Protein AF-A0A7U9MVJ3-F1 (afdb_monomer)

Mean predicted aligned error: 14.07 Å

Nearest PDB structures (foldseek):
  2yj4-assembly1_A  TM=6.382E-01  e=3.211E-13  Saccharolobus solfataricus P2
  2yj4-assembly2_B  TM=6.298E-01  e=3.211E-13  Saccharolobus solfataricus P2
  2iye-assembly2_C  TM=6.248E-01  e=2.726E-11  Saccharolobus solfataricus P2
  8q76-assembly1_A  TM=6.452E-01  e=2.035E-11  Oryza sativa Japonica Group
  7nnl-assembly1_B  TM=5.197E-01  e=2.823E-10  Escherichia coli

Secondary structure (DSSP, 8-state):
---------------------GGG--EEEEETBTTTB-----------STT--HHHHHHHHHHHHTT--SHHHHHHHHHHHHTT------SPPP---------EEEEE-SS-HHHHHHHHHHHT-SEEE-S--HHHHHHHHHHHHHTT--EEEEE-STTTHHHHHHSSEEEEETTS-HHHHHH-SEEE-TT-THHHHHHHHHHHHHHHHHHHHHHHHHHHHHHHHHHHHTTSS-HHHHHHHHHHHHHHHHHHHTS---

pLDDT: mean 77.97, std 16.39, range [27.75, 93.38]

Solvent-accessible surface area (backbone atoms only — not comparable to full-atom values): 14636 Å² total; per-residue (Å²): 141,80,87,82,80,82,79,77,79,81,78,76,76,78,78,70,83,71,88,65,57,67,36,67,33,32,31,43,37,34,34,36,83,60,57,73,42,69,86,79,58,69,74,85,79,70,86,56,69,97,82,51,56,44,66,58,55,39,30,54,50,17,49,72,22,68,85,45,87,29,58,66,29,49,20,41,32,52,51,22,53,76,71,68,49,86,55,74,84,86,68,83,88,82,85,85,84,90,82,74,70,64,80,43,39,36,38,43,29,63,47,55,59,73,62,42,50,62,46,37,70,73,71,66,48,80,42,73,44,45,60,45,51,45,68,52,51,21,50,48,44,46,51,44,42,73,73,70,47,37,37,33,24,38,26,21,31,74,60,37,41,57,22,23,62,52,25,61,42,10,35,18,32,62,84,29,38,76,65,16,67,72,57,28,80,42,75,38,59,66,55,38,72,60,52,55,55,52,49,29,48,52,25,41,52,49,53,52,50,50,53,52,49,51,52,50,51,54,51,51,52,51,50,45,51,52,35,35,75,70,68,76,36,54,72,68,61,45,52,50,53,51,53,52,50,52,51,53,53,51,61,61,65,72,49,77,94,119

Sequence (258 aa):
MRSTSKRRSATGRVLQPREMTCGEADTIVFDKTGTLTKAKPVVADVIPFQGDEPDELLRIAACLEEHFPHSMARAVVEAAGQKGLEHIEMHSRVEYIVACGIGKIVMMTGDSERTARAIAEKVGVDEYYSEVLPEDKARFVESEKRAGRKVVMVGNGINDSPALSAADVGIAVSDGAEIARKIADIMIGSDDLCGLVTLKRLGNVLVGRIHKNYRAIVGFNTALILLGVGGILQPTSSALLHNTSTLAISLKSMQDLL

Radius of gyration: 25.93 Å; Cα contacts (8 Å, |Δi|>4): 359; chains: 1; bounding box: 59×72×78 Å

Structure (mmCIF, N/CA/C/O backbone):
data_AF-A0A7U9MVJ3-F1
#
_entry.id   AF-A0A7U9MVJ3-F1
#
loop_
_atom_site.group_PDB
_atom_site.id
_atom_site.type_symbol
_atom_site.label_atom_id
_atom_site.label_alt_id
_atom_site.label_comp_id
_atom_site.label_asym_id
_atom_site.label_entity_id
_atom_site.label_seq_id
_atom_site.pdbx_PDB_ins_code
_atom_site.Cartn_x
_atom_site.Cartn_y
_atom_site.Cartn_z
_atom_site.occupancy
_atom_site.B_iso_or_equiv
_atom_site.auth_seq_id
_atom_site.auth_comp_id
_atom_site.auth_asym_id
_atom_site.auth_atom_id
_atom_site.pdbx_PDB_model_num
ATOM 1 N N . MET A 1 1 ? 24.270 -36.170 38.356 1.00 35.75 1 MET A N 1
ATOM 2 C CA . MET A 1 1 ? 25.193 -35.763 37.262 1.00 35.75 1 MET A CA 1
ATOM 3 C C . MET A 1 1 ? 24.994 -36.759 36.124 1.00 35.75 1 MET A C 1
ATOM 5 O O . MET A 1 1 ? 25.142 -37.931 36.396 1.00 35.75 1 MET A O 1
ATOM 9 N N . ARG A 1 2 ? 24.583 -36.460 34.891 1.00 33.53 2 ARG A N 1
ATOM 10 C CA . ARG A 1 2 ? 24.398 -35.229 34.115 1.00 33.53 2 ARG A CA 1
ATOM 11 C C . ARG A 1 2 ? 23.160 -35.415 33.221 1.00 33.53 2 ARG A C 1
ATOM 13 O O . ARG A 1 2 ? 22.981 -36.473 32.631 1.00 33.53 2 ARG A O 1
ATOM 20 N N . SER A 1 3 ? 22.353 -34.363 33.130 1.00 29.55 3 SER A N 1
ATOM 21 C CA . SER A 1 3 ? 21.286 -34.170 32.146 1.00 29.55 3 SER A CA 1
ATOM 22 C C . SER A 1 3 ? 21.898 -33.973 30.752 1.00 29.55 3 SER A C 1
ATOM 24 O O . SER A 1 3 ? 22.770 -33.120 30.576 1.00 29.55 3 SER A O 1
ATOM 26 N N . THR A 1 4 ? 21.469 -34.762 29.767 1.00 33.50 4 THR A N 1
ATOM 27 C CA . THR A 1 4 ? 21.793 -34.573 28.347 1.00 33.50 4 THR A CA 1
ATOM 28 C C . THR A 1 4 ? 20.661 -33.804 27.670 1.00 33.50 4 THR A C 1
ATOM 30 O O . THR A 1 4 ? 19.661 -34.346 27.209 1.00 33.50 4 THR A O 1
ATOM 33 N N . SER A 1 5 ? 20.845 -32.486 27.635 1.00 30.36 5 SER A N 1
ATOM 34 C CA . SER A 1 5 ? 20.047 -31.527 26.875 1.00 30.36 5 SER A CA 1
ATOM 35 C C . SER A 1 5 ? 20.090 -31.837 25.370 1.00 30.36 5 SER A C 1
ATOM 37 O O . SER A 1 5 ? 21.141 -31.756 24.730 1.00 30.36 5 SER A O 1
ATOM 39 N N . LYS A 1 6 ? 18.928 -32.178 24.796 1.00 33.56 6 LYS A N 1
ATOM 40 C CA . LYS A 1 6 ? 18.682 -32.181 23.347 1.00 33.56 6 LYS A CA 1
ATOM 41 C C . LYS A 1 6 ? 18.692 -30.733 22.847 1.00 33.56 6 LYS A C 1
ATOM 43 O O . LYS A 1 6 ? 17.695 -30.025 22.969 1.00 33.56 6 LYS A O 1
ATOM 48 N N . ARG A 1 7 ? 19.799 -30.306 22.235 1.00 29.73 7 ARG A N 1
ATOM 49 C CA . ARG A 1 7 ? 19.836 -29.108 21.383 1.00 29.73 7 ARG A CA 1
ATOM 50 C C . ARG A 1 7 ? 18.961 -29.362 20.152 1.00 29.73 7 ARG A C 1
ATOM 52 O O . ARG A 1 7 ? 19.349 -30.111 19.261 1.00 29.73 7 ARG A O 1
ATOM 59 N N . ARG A 1 8 ? 17.769 -28.761 20.114 1.00 34.16 8 ARG A N 1
ATOM 60 C CA . ARG A 1 8 ? 16.992 -28.609 18.876 1.00 34.16 8 ARG A CA 1
ATOM 61 C C . ARG A 1 8 ? 17.736 -27.620 17.981 1.00 34.16 8 ARG A C 1
ATOM 63 O O . ARG A 1 8 ? 18.051 -26.515 18.417 1.00 34.16 8 ARG A O 1
ATOM 70 N N . SER A 1 9 ? 18.057 -28.051 16.766 1.00 29.69 9 SER A N 1
ATOM 71 C CA . SER A 1 9 ? 18.666 -27.213 15.743 1.00 29.69 9 SER A CA 1
ATOM 72 C C . SER A 1 9 ? 17.689 -26.106 15.349 1.00 29.69 9 SER A C 1
ATOM 74 O O . SER A 1 9 ? 16.582 -26.363 14.881 1.00 29.69 9 SER A O 1
ATOM 76 N N . ALA A 1 10 ? 18.103 -24.859 15.553 1.00 31.64 10 ALA A N 1
ATOM 77 C CA . ALA A 1 10 ? 17.493 -23.712 14.907 1.00 31.64 10 ALA A CA 1
ATOM 78 C C . ALA A 1 10 ? 17.872 -23.778 13.424 1.00 31.64 10 ALA A C 1
ATOM 80 O O . ALA A 1 10 ? 18.970 -23.393 13.028 1.00 31.64 10 ALA A O 1
ATOM 81 N N . THR A 1 11 ? 16.991 -24.348 12.607 1.00 32.62 11 THR A N 1
ATOM 82 C CA . THR A 1 11 ? 17.077 -24.237 11.152 1.00 32.62 11 THR A CA 1
ATOM 83 C C . THR A 1 11 ? 16.720 -22.793 10.814 1.00 32.62 11 THR A C 1
ATOM 85 O O . THR A 1 11 ? 15.549 -22.426 10.757 1.00 32.62 11 THR A O 1
ATOM 88 N N . GLY A 1 12 ? 17.739 -21.941 10.691 1.00 27.75 12 GLY A N 1
ATOM 89 C CA . GLY A 1 12 ? 17.572 -20.592 10.166 1.00 27.75 12 GLY A CA 1
ATOM 90 C C . GLY A 1 12 ? 16.988 -20.693 8.763 1.00 27.75 12 GLY A C 1
ATOM 91 O O . GLY A 1 12 ? 17.636 -21.222 7.861 1.00 27.75 12 GLY A O 1
ATOM 92 N N . ARG A 1 13 ? 15.746 -20.230 8.582 1.00 27.75 13 ARG A N 1
ATOM 93 C CA . ARG A 1 13 ? 15.225 -19.959 7.243 1.00 27.75 13 ARG A CA 1
ATOM 94 C C . ARG A 1 13 ? 16.121 -18.880 6.654 1.00 27.75 13 ARG A C 1
ATOM 96 O O . ARG A 1 13 ? 16.182 -17.774 7.182 1.00 27.75 13 ARG A O 1
ATOM 103 N N . VAL A 1 14 ? 16.827 -19.222 5.585 1.00 28.66 14 VAL A N 1
ATOM 104 C CA . VAL A 1 14 ? 17.424 -18.234 4.693 1.00 28.66 14 VAL A CA 1
ATOM 105 C C . VAL A 1 14 ? 16.254 -17.403 4.171 1.00 28.66 14 VAL A C 1
ATOM 107 O O . VAL A 1 14 ? 15.423 -17.918 3.426 1.00 28.66 14 VAL A O 1
ATOM 110 N N . LEU A 1 15 ? 16.123 -16.165 4.650 1.00 34.75 15 LEU A N 1
ATOM 111 C CA . LEU A 1 15 ? 15.185 -15.199 4.088 1.00 34.75 15 LEU A CA 1
ATOM 112 C C . LEU A 1 15 ? 15.608 -15.001 2.632 1.00 34.75 15 LEU A C 1
ATOM 114 O O . LEU A 1 15 ? 16.692 -14.485 2.365 1.00 34.75 15 LEU A O 1
ATOM 118 N N . GLN A 1 16 ? 14.804 -15.505 1.696 1.00 35.69 16 GLN A N 1
ATOM 119 C CA . GLN A 1 16 ? 15.012 -15.209 0.285 1.00 35.69 16 GLN A CA 1
ATOM 120 C C . GLN A 1 16 ? 14.875 -13.691 0.094 1.00 35.69 16 GLN A C 1
ATOM 122 O O . GLN A 1 16 ? 13.978 -13.099 0.702 1.00 35.69 16 GLN A O 1
ATOM 127 N N . PRO A 1 17 ? 15.741 -13.050 -0.710 1.00 36.47 17 PRO A N 1
ATOM 128 C CA . PRO A 1 17 ? 15.578 -11.644 -1.047 1.00 36.47 17 PRO A CA 1
ATOM 129 C C . PRO A 1 17 ? 14.187 -11.437 -1.649 1.00 36.47 17 PRO A C 1
ATOM 131 O O . PRO A 1 17 ? 13.814 -12.108 -2.609 1.00 36.47 17 PRO A O 1
ATOM 134 N N . ARG A 1 18 ? 13.394 -10.540 -1.063 1.00 55.69 18 ARG A N 1
ATOM 135 C CA . ARG A 1 18 ? 12.112 -10.131 -1.637 1.00 55.69 18 ARG A CA 1
ATOM 136 C C . ARG A 1 18 ? 12.417 -9.214 -2.820 1.00 55.69 18 ARG A C 1
ATOM 138 O O . ARG A 1 18 ? 12.812 -8.071 -2.634 1.00 55.69 18 ARG A O 1
ATOM 145 N N . GLU A 1 19 ? 12.303 -9.742 -4.036 1.00 54.16 19 GLU A N 1
ATOM 146 C CA . GLU A 1 19 ? 12.652 -9.025 -5.278 1.00 54.16 19 GLU A CA 1
ATOM 147 C C . GLU A 1 19 ? 11.558 -8.052 -5.749 1.00 54.16 19 GLU A C 1
ATOM 149 O O . GLU A 1 19 ? 11.755 -7.299 -6.699 1.00 54.16 19 GLU A O 1
ATOM 154 N N . MET A 1 20 ? 10.394 -8.065 -5.099 1.00 63.16 20 MET A N 1
ATOM 155 C CA . MET A 1 20 ? 9.208 -7.358 -5.560 1.00 63.16 20 MET A CA 1
ATOM 156 C C . MET A 1 20 ? 9.092 -5.962 -4.941 1.00 63.16 20 MET A C 1
ATOM 158 O O . MET A 1 20 ? 9.245 -5.782 -3.734 1.00 63.16 20 MET A O 1
ATOM 162 N N . THR A 1 21 ? 8.749 -4.968 -5.759 1.00 66.19 21 THR A N 1
ATOM 163 C CA . THR A 1 21 ? 8.476 -3.604 -5.282 1.00 66.19 21 THR A CA 1
ATOM 164 C C . THR A 1 21 ? 6.987 -3.410 -4.987 1.00 66.19 21 THR A C 1
ATOM 166 O O . THR A 1 21 ? 6.136 -3.999 -5.649 1.00 66.19 21 THR A O 1
ATOM 169 N N . CYS A 1 22 ? 6.629 -2.506 -4.064 1.00 63.66 22 CYS A N 1
ATOM 170 C CA . CYS A 1 22 ? 5.222 -2.126 -3.829 1.00 63.66 22 CYS A CA 1
ATOM 171 C C . CYS A 1 22 ? 4.491 -1.698 -5.118 1.00 63.66 22 CYS A C 1
ATOM 173 O O . CYS A 1 22 ? 3.276 -1.864 -5.232 1.00 63.66 22 CYS A O 1
ATOM 175 N N . GLY A 1 23 ? 5.225 -1.191 -6.115 1.00 61.16 23 GLY A N 1
ATOM 176 C CA . GLY A 1 23 ? 4.701 -0.827 -7.432 1.00 61.16 23 GLY A CA 1
ATOM 177 C C . GLY A 1 23 ? 4.073 -1.987 -8.210 1.00 61.16 23 GLY A C 1
ATOM 178 O O . GLY A 1 23 ? 3.186 -1.768 -9.026 1.00 61.16 23 GLY A O 1
ATOM 179 N N . GLU A 1 24 ? 4.429 -3.228 -7.904 1.00 76.50 24 GLU A N 1
ATOM 180 C CA . GLU A 1 24 ? 3.894 -4.412 -8.588 1.00 76.50 24 GLU A CA 1
ATOM 181 C C . GLU A 1 24 ? 2.683 -5.025 -7.872 1.00 76.50 24 GLU A C 1
ATOM 183 O O . GLU A 1 24 ? 2.050 -5.928 -8.404 1.00 76.50 24 GLU A O 1
ATOM 188 N N . ALA A 1 25 ? 2.356 -4.553 -6.664 1.00 74.19 25 ALA A N 1
ATOM 189 C CA . ALA A 1 25 ? 1.265 -5.105 -5.867 1.00 74.19 25 ALA A CA 1
ATOM 190 C C . ALA A 1 25 ? -0.108 -4.875 -6.509 1.00 74.19 25 ALA A C 1
ATOM 192 O O . ALA A 1 25 ? -0.424 -3.749 -6.904 1.00 74.19 25 ALA A O 1
ATOM 193 N N . ASP A 1 26 ? -0.928 -5.920 -6.542 1.00 80.69 26 ASP A N 1
ATOM 194 C CA . ASP A 1 26 ? -2.314 -5.880 -7.024 1.00 80.69 26 ASP A CA 1
ATOM 195 C C . ASP A 1 26 ? -3.331 -6.109 -5.896 1.00 80.69 26 ASP A C 1
ATOM 197 O O . ASP A 1 26 ? -4.510 -5.786 -6.057 1.00 80.69 26 ASP A O 1
ATOM 201 N N . THR A 1 27 ? -2.869 -6.620 -4.752 1.00 77.94 27 THR A N 1
ATOM 202 C CA . THR A 1 27 ? -3.702 -7.005 -3.617 1.00 77.94 27 THR A CA 1
ATOM 203 C C . THR A 1 27 ? -3.127 -6.425 -2.335 1.00 77.94 27 THR A C 1
ATOM 205 O O . THR A 1 27 ? -1.949 -6.633 -2.033 1.00 77.94 27 THR A O 1
ATOM 208 N N . ILE A 1 28 ? -3.957 -5.720 -1.564 1.00 82.94 28 ILE A N 1
ATOM 209 C CA . ILE A 1 28 ? -3.594 -5.248 -0.224 1.00 82.94 28 ILE A CA 1
ATOM 210 C C . ILE A 1 28 ? -4.489 -5.922 0.809 1.00 82.94 28 ILE A C 1
ATOM 212 O O . ILE A 1 28 ? -5.714 -5.854 0.728 1.00 82.94 28 ILE A O 1
ATOM 216 N N . VAL A 1 29 ? -3.857 -6.557 1.791 1.00 82.12 29 VAL A N 1
ATOM 217 C CA . VAL A 1 29 ? -4.510 -7.150 2.955 1.00 82.12 29 VAL A CA 1
ATOM 218 C C . VAL A 1 29 ? -4.235 -6.261 4.157 1.00 82.12 29 VAL A C 1
ATOM 220 O O . VAL A 1 29 ? -3.081 -6.029 4.510 1.00 82.12 29 VAL A O 1
ATOM 223 N N . PHE A 1 30 ? -5.292 -5.766 4.785 1.00 82.56 30 PHE A N 1
ATOM 224 C CA . PHE A 1 30 ? -5.215 -4.972 6.002 1.00 82.56 30 PHE A CA 1
ATOM 225 C C . PHE A 1 30 ? -5.602 -5.812 7.217 1.00 82.56 30 PHE A C 1
ATOM 227 O O . PHE A 1 30 ? -6.665 -6.441 7.235 1.00 82.56 30 PHE A O 1
ATOM 234 N N . ASP A 1 31 ? -4.786 -5.758 8.269 1.00 83.94 31 ASP A N 1
ATOM 235 C CA . ASP A 1 31 ? -5.287 -6.020 9.613 1.00 83.94 31 ASP A CA 1
ATOM 236 C C . ASP A 1 31 ? -6.227 -4.886 10.051 1.00 83.94 31 ASP A C 1
ATOM 238 O O . ASP A 1 31 ? -6.084 -3.729 9.650 1.00 83.94 31 ASP A O 1
ATOM 242 N N . LYS A 1 32 ? -7.219 -5.203 10.880 1.00 73.94 32 LYS A N 1
ATOM 243 C CA . LYS A 1 32 ? -8.129 -4.185 11.405 1.00 73.94 32 LYS A CA 1
ATOM 244 C C . LYS A 1 32 ? -7.540 -3.454 12.616 1.00 73.94 32 LYS A C 1
ATOM 246 O O . LYS A 1 32 ? -7.499 -2.220 12.628 1.00 73.94 32 LYS A O 1
ATOM 251 N N . THR A 1 33 ? -7.169 -4.185 13.664 1.00 63.84 33 THR A N 1
ATOM 252 C CA . THR A 1 33 ? -7.036 -3.628 15.017 1.00 63.84 33 THR A CA 1
ATOM 253 C C . THR A 1 33 ? -5.717 -2.895 15.169 1.00 63.84 33 THR A C 1
ATOM 255 O O . THR A 1 33 ? -4.676 -3.516 15.279 1.00 63.84 33 THR A O 1
ATOM 258 N N . GLY A 1 34 ? -5.758 -1.563 15.231 1.00 60.53 34 GLY A N 1
ATOM 259 C CA . GLY A 1 34 ? -4.575 -0.699 15.299 1.00 60.53 34 GLY A CA 1
ATOM 260 C C . GLY A 1 34 ? -3.848 -0.526 13.958 1.00 60.53 34 GLY A C 1
ATOM 261 O O . GLY A 1 34 ? -2.751 0.024 13.945 1.00 60.53 34 GLY A O 1
ATOM 262 N N . THR A 1 35 ? -4.477 -0.954 12.856 1.00 61.38 35 THR A N 1
ATOM 263 C CA . THR A 1 35 ? -4.058 -0.675 11.474 1.00 61.38 35 THR A CA 1
ATOM 264 C C . THR A 1 35 ? -5.148 0.127 10.749 1.00 61.38 35 THR A C 1
ATOM 266 O O . THR A 1 35 ? -4.922 1.284 10.415 1.00 61.38 35 THR A O 1
ATOM 269 N N . LEU A 1 36 ? -6.367 -0.412 10.597 1.00 62.94 36 LEU A N 1
ATOM 270 C CA . LEU A 1 36 ? -7.531 0.344 10.090 1.00 62.94 36 LEU A CA 1
ATOM 271 C C . LEU A 1 36 ? -8.275 1.119 11.184 1.00 62.94 36 LEU A C 1
ATOM 273 O O . LEU A 1 36 ? -8.964 2.099 10.902 1.00 62.94 36 LEU A O 1
ATOM 277 N N . THR A 1 37 ? -8.160 0.686 12.440 1.00 51.00 37 THR A N 1
ATOM 278 C CA . THR A 1 37 ? -8.783 1.360 13.583 1.00 51.00 37 THR A CA 1
ATOM 279 C C . THR A 1 37 ? -7.726 1.808 14.577 1.00 51.00 37 THR A C 1
ATOM 281 O O . THR A 1 37 ? -7.094 0.967 15.206 1.00 51.00 37 THR A O 1
ATOM 284 N N . LYS A 1 38 ? -7.566 3.113 14.786 1.00 56.53 38 LYS A N 1
ATOM 285 C CA . LYS A 1 38 ? -6.780 3.643 15.907 1.00 56.53 38 LYS A CA 1
ATOM 286 C C . LYS A 1 38 ? -7.623 3.795 17.172 1.00 56.53 38 LYS A C 1
ATOM 288 O O . LYS A 1 38 ? -8.849 3.891 17.092 1.00 56.53 38 LYS A O 1
ATOM 293 N N . ALA A 1 39 ? -6.960 3.897 18.329 1.00 53.59 39 ALA A N 1
ATOM 294 C CA . ALA A 1 39 ? -7.534 4.603 19.472 1.00 53.59 39 ALA A CA 1
ATOM 295 C C . ALA A 1 39 ? -8.013 5.974 18.974 1.00 53.59 39 ALA A C 1
ATOM 297 O O . ALA A 1 39 ? -7.258 6.655 18.286 1.00 53.59 39 ALA A O 1
ATOM 298 N N . LYS A 1 40 ? -9.270 6.338 19.232 1.00 63.06 40 LYS A N 1
ATOM 299 C CA . LYS A 1 40 ? -9.808 7.640 18.833 1.00 63.06 40 LYS A CA 1
ATOM 300 C C . LYS A 1 40 ? -9.320 8.686 19.839 1.00 63.06 40 LYS A C 1
ATOM 302 O O . LYS A 1 40 ? -9.837 8.673 20.958 1.00 63.06 40 LYS A O 1
ATOM 307 N N . PRO A 1 41 ? -8.331 9.541 19.513 1.00 68.75 41 PRO A N 1
ATOM 308 C CA . PRO A 1 41 ? -8.051 10.690 20.357 1.00 68.75 41 PRO A CA 1
ATOM 309 C C . PRO A 1 41 ? -9.321 11.537 20.462 1.00 68.75 41 PRO A C 1
ATOM 311 O O . PRO A 1 41 ? -10.098 11.632 19.514 1.00 68.75 41 PRO A O 1
ATOM 314 N N . VAL A 1 42 ? -9.547 12.106 21.638 1.00 80.94 42 VAL A N 1
ATOM 315 C CA . VAL A 1 42 ? -10.659 13.016 21.913 1.00 80.94 42 VAL A CA 1
ATOM 316 C C . VAL A 1 42 ? -10.078 14.321 22.428 1.00 80.94 42 VAL A C 1
ATOM 318 O O . VAL A 1 42 ? -9.087 14.311 23.162 1.00 80.94 42 VAL A O 1
ATOM 321 N N . VAL A 1 43 ? -10.673 15.443 22.030 1.00 87.50 43 VAL A N 1
ATOM 322 C CA . VAL A 1 43 ? -10.291 16.750 22.568 1.00 87.50 43 VAL A CA 1
ATOM 323 C C . VAL A 1 43 ? -10.677 16.779 24.044 1.00 87.50 43 VAL A C 1
ATOM 325 O O . VAL A 1 43 ? -11.851 16.655 24.382 1.00 87.50 43 VAL A O 1
ATOM 328 N N . ALA A 1 44 ? -9.675 16.889 24.916 1.00 87.88 44 ALA A N 1
ATOM 329 C CA . ALA A 1 44 ? -9.882 16.937 26.360 1.00 87.88 44 ALA A CA 1
ATOM 330 C C . ALA A 1 44 ? -10.194 18.358 26.845 1.00 87.88 44 ALA A C 1
ATOM 332 O O . ALA A 1 44 ? -11.053 18.531 27.703 1.00 87.88 44 ALA A O 1
ATOM 333 N N . ASP A 1 45 ? -9.500 19.359 26.298 1.00 88.88 45 ASP A N 1
ATOM 334 C CA . ASP A 1 45 ? -9.653 20.761 26.679 1.00 88.88 45 ASP A CA 1
ATOM 335 C C . ASP A 1 45 ? -9.209 21.695 25.538 1.00 88.88 45 ASP A C 1
ATOM 337 O O . ASP A 1 45 ? -8.407 21.294 24.688 1.00 88.88 45 ASP A O 1
ATOM 341 N N . VAL A 1 46 ? -9.723 22.930 25.521 1.00 89.69 46 VAL A N 1
ATOM 342 C CA . VAL A 1 46 ? -9.378 23.979 24.545 1.00 89.69 46 VAL A CA 1
ATOM 343 C C . VAL A 1 46 ? -9.002 25.252 25.300 1.00 89.69 46 VAL A C 1
ATOM 345 O O . VAL A 1 46 ? -9.856 25.909 25.890 1.00 89.69 46 VAL A O 1
ATOM 348 N N . ILE A 1 47 ? -7.715 25.606 25.267 1.00 90.56 47 ILE A N 1
ATOM 349 C CA . ILE A 1 47 ? -7.159 26.732 26.027 1.00 90.56 47 ILE A CA 1
ATOM 350 C C . ILE A 1 47 ? -6.747 27.847 25.050 1.00 90.56 47 ILE A C 1
ATOM 352 O O . ILE A 1 47 ? -5.706 27.723 24.400 1.00 90.56 47 ILE A O 1
ATOM 356 N N . PRO A 1 48 ? -7.536 28.927 24.920 1.00 88.50 48 PRO A N 1
ATOM 357 C CA . PRO A 1 48 ? -7.211 30.051 24.049 1.00 88.50 48 PRO A CA 1
ATOM 358 C C . PRO A 1 48 ? -6.119 30.954 24.633 1.00 88.50 48 PRO A C 1
ATOM 360 O O . PRO A 1 48 ? -5.967 31.088 25.850 1.00 88.50 48 PRO A O 1
ATOM 363 N N . PHE A 1 49 ? -5.371 31.619 23.752 1.00 83.81 49 PHE A N 1
ATOM 364 C CA . PHE A 1 49 ? -4.459 32.699 24.128 1.00 83.81 49 PHE A CA 1
ATOM 365 C C . PHE A 1 49 ? -5.192 34.048 24.069 1.00 83.81 49 PHE A C 1
ATOM 367 O O . PHE A 1 49 ? -6.088 34.239 23.263 1.00 83.81 49 PHE A O 1
ATOM 374 N N . GLN A 1 50 ? -4.804 34.996 24.927 1.00 73.69 50 GLN A N 1
ATOM 375 C CA . GLN A 1 50 ? -5.249 36.402 24.870 1.00 73.69 50 GLN A CA 1
ATOM 376 C C . GLN A 1 50 ? -6.769 36.663 24.956 1.00 73.69 50 GLN A C 1
ATOM 378 O O . GLN A 1 50 ? -7.224 37.737 24.578 1.00 73.69 50 GLN A O 1
ATOM 383 N N . GLY A 1 51 ? -7.545 35.746 25.541 1.00 72.25 51 GLY A N 1
ATOM 384 C CA . GLY A 1 51 ? -8.977 35.964 25.778 1.00 72.25 51 GLY A CA 1
ATOM 385 C C . GLY A 1 51 ? -9.873 35.690 24.571 1.00 72.25 51 GLY A C 1
ATOM 386 O O . GLY A 1 51 ? -11.042 36.066 24.612 1.00 72.25 51 GLY A O 1
ATOM 387 N N . ASP A 1 52 ? -9.352 35.027 23.535 1.00 79.38 52 ASP A N 1
ATOM 388 C CA . ASP A 1 52 ? -10.181 34.477 22.461 1.00 79.38 52 ASP A CA 1
ATOM 389 C C . ASP A 1 52 ? -11.183 33.453 23.017 1.00 79.38 52 ASP A C 1
ATOM 391 O O . ASP A 1 52 ? -10.932 32.799 24.034 1.00 79.38 52 ASP A O 1
ATOM 395 N N . GLU A 1 53 ? -12.329 33.290 22.354 1.00 87.88 53 GLU A N 1
ATOM 396 C CA . GLU A 1 53 ? -13.300 32.282 22.774 1.00 87.88 53 GLU A CA 1
ATOM 397 C C . GLU A 1 53 ? -12.810 30.867 22.409 1.00 87.88 53 GLU A C 1
ATOM 399 O O . GLU A 1 53 ? -12.420 30.626 21.262 1.00 87.88 53 GLU A O 1
ATOM 404 N N . PRO A 1 54 ? -12.859 29.895 23.345 1.00 88.31 54 PRO A N 1
ATOM 405 C CA . PRO A 1 54 ? -12.447 28.515 23.078 1.00 88.31 54 PRO A CA 1
ATOM 406 C C . PRO A 1 54 ? -13.171 27.885 21.882 1.00 88.31 54 PRO A C 1
ATOM 408 O O . PRO A 1 54 ? -12.588 27.094 21.143 1.00 88.31 54 PRO A O 1
ATOM 411 N N . ASP A 1 55 ? -14.439 28.241 21.682 1.00 90.31 55 ASP A N 1
ATOM 412 C CA . ASP A 1 55 ? -15.250 27.716 20.587 1.00 90.31 55 ASP A CA 1
ATOM 413 C C . ASP A 1 55 ? -14.813 28.289 19.231 1.00 90.31 55 ASP A C 1
ATOM 415 O O . ASP A 1 55 ? -14.790 27.559 18.243 1.00 90.31 55 ASP A O 1
ATOM 419 N N . GLU A 1 56 ? -14.363 29.544 19.186 1.00 88.12 56 GLU A N 1
ATOM 420 C CA . GLU A 1 56 ? -13.821 30.156 17.970 1.00 88.12 56 GLU A CA 1
ATOM 421 C C . GLU A 1 56 ? -12.467 29.544 17.591 1.00 88.12 56 GLU A C 1
ATOM 423 O O . GLU A 1 56 ? -12.236 29.198 16.430 1.00 88.12 56 GLU A O 1
ATOM 428 N N . LEU A 1 57 ? -11.597 29.311 18.580 1.00 89.69 57 LEU A N 1
ATOM 429 C CA . LEU A 1 57 ? -10.332 28.606 18.368 1.00 89.69 57 LEU A CA 1
ATOM 430 C C . LEU A 1 57 ? -10.565 27.186 17.834 1.00 89.69 57 LEU A C 1
ATOM 432 O O . LEU A 1 57 ? -9.904 26.763 16.884 1.00 89.69 57 LEU A O 1
ATOM 436 N N . LEU A 1 58 ? -11.521 26.458 18.420 1.00 91.56 58 LEU A N 1
ATOM 437 C CA . LEU A 1 58 ? -11.878 25.110 17.981 1.00 91.56 58 LEU A CA 1
ATOM 438 C C . LEU A 1 58 ? -12.481 25.111 16.569 1.00 91.56 58 LEU A C 1
ATOM 440 O O . LEU A 1 58 ? -12.166 24.227 15.775 1.00 91.56 58 LEU A O 1
ATOM 444 N N . ARG A 1 59 ? -13.303 26.113 16.237 1.00 88.69 59 ARG A N 1
ATOM 445 C CA . ARG A 1 59 ? -13.898 26.290 14.905 1.00 88.69 59 ARG A CA 1
ATOM 446 C C . ARG A 1 59 ? -12.833 26.526 13.833 1.00 88.69 59 ARG A C 1
ATOM 448 O O . ARG A 1 59 ? -12.884 25.901 12.775 1.00 88.69 59 ARG A O 1
ATOM 455 N N . ILE A 1 60 ? -11.850 27.384 14.112 1.00 86.81 60 ILE A N 1
ATOM 456 C CA . ILE A 1 60 ? -10.729 27.660 13.199 1.00 86.81 60 ILE A CA 1
ATOM 457 C C . ILE A 1 60 ? -9.842 26.420 13.043 1.00 86.81 60 ILE A C 1
ATOM 459 O O . ILE A 1 60 ? -9.483 26.064 11.921 1.00 86.81 60 ILE A O 1
ATOM 463 N N . ALA A 1 61 ? -9.521 25.740 14.147 1.00 87.94 61 ALA A N 1
ATOM 464 C CA . ALA A 1 61 ? -8.732 24.514 14.113 1.00 87.94 61 ALA A CA 1
ATOM 465 C C . ALA A 1 61 ? -9.441 23.417 13.302 1.00 87.94 61 ALA A C 1
ATOM 467 O O . ALA A 1 61 ? -8.817 22.804 12.447 1.00 87.94 61 ALA A O 1
ATOM 468 N N . ALA A 1 62 ? -10.750 23.222 13.486 1.00 89.25 62 ALA A N 1
ATOM 469 C CA . ALA A 1 62 ? -11.521 22.258 12.703 1.00 89.25 62 ALA A CA 1
ATOM 470 C C . ALA A 1 62 ? -11.499 22.571 11.201 1.00 89.25 62 ALA A C 1
ATOM 472 O O . ALA A 1 62 ? -11.267 21.663 10.412 1.00 89.25 62 ALA A O 1
ATOM 473 N N . CYS A 1 63 ? -11.639 23.843 10.810 1.00 86.56 63 CYS A N 1
ATOM 474 C CA . CYS A 1 63 ? -11.532 24.250 9.406 1.00 86.56 63 CYS A CA 1
ATOM 475 C C . CYS A 1 63 ? -10.160 23.932 8.801 1.00 86.56 63 CYS A C 1
ATOM 477 O O . CYS A 1 63 ? -10.075 23.490 7.662 1.00 86.56 63 CYS A O 1
ATOM 479 N N . LEU A 1 64 ? -9.075 24.160 9.544 1.00 83.88 64 LEU A N 1
ATOM 480 C CA . LEU A 1 64 ? -7.731 23.857 9.051 1.00 83.88 64 LEU A CA 1
ATOM 481 C C . LEU A 1 64 ? -7.483 22.354 8.942 1.00 83.88 64 LEU A C 1
ATOM 483 O O . LEU A 1 64 ? -6.752 21.928 8.057 1.00 83.88 64 LEU A O 1
ATOM 487 N N . GLU A 1 65 ? -8.082 21.570 9.830 1.00 84.50 65 GLU A N 1
ATOM 488 C CA . GLU A 1 65 ? -7.837 20.138 9.980 1.00 84.50 65 GLU A CA 1
ATOM 489 C C . GLU A 1 65 ? -8.790 19.264 9.133 1.00 84.50 65 GLU A C 1
ATOM 491 O O . GLU A 1 65 ? -8.547 18.070 8.968 1.00 84.50 65 GLU A O 1
ATOM 496 N N . GLU A 1 66 ? -9.856 19.828 8.552 1.00 80.75 66 GLU A N 1
ATOM 497 C CA . GLU A 1 66 ? -10.936 19.091 7.869 1.00 80.75 66 GLU A CA 1
ATOM 498 C C . GLU A 1 66 ? -10.449 18.164 6.735 1.00 80.75 66 GLU A C 1
ATOM 500 O O . GLU A 1 66 ? -10.966 17.055 6.566 1.00 80.75 66 GLU A O 1
ATOM 505 N N . HIS A 1 67 ? -9.398 18.556 6.008 1.00 72.69 67 HIS A N 1
ATOM 506 C CA . HIS A 1 67 ? -8.833 17.779 4.889 1.00 72.69 67 HIS A CA 1
ATOM 507 C C . HIS A 1 67 ? -7.573 16.996 5.262 1.00 72.69 67 HIS A C 1
ATOM 509 O O . HIS A 1 67 ? -6.981 16.323 4.408 1.00 72.69 67 HIS A O 1
ATOM 515 N N . PHE A 1 68 ? -7.154 17.050 6.527 1.00 70.81 68 PHE A N 1
ATOM 516 C CA . PHE A 1 68 ? -5.998 16.308 7.004 1.00 70.81 68 PHE A CA 1
ATOM 517 C C . PHE A 1 68 ? -6.412 14.890 7.430 1.00 70.81 68 PHE A C 1
ATOM 519 O O . PHE A 1 68 ? -7.264 14.701 8.299 1.00 70.81 68 PHE A O 1
ATOM 526 N N . PRO A 1 69 ? -5.807 13.838 6.846 1.00 61.06 69 PRO A N 1
ATOM 527 C CA . PRO A 1 69 ? -6.237 12.461 7.078 1.00 61.06 69 PRO A CA 1
ATOM 528 C C . PRO A 1 69 ? -5.809 11.893 8.444 1.00 61.06 69 PRO A C 1
ATOM 530 O O . PRO A 1 69 ? -6.112 10.732 8.736 1.00 61.06 69 PRO A O 1
ATOM 533 N N . HIS A 1 70 ? -5.116 12.668 9.288 1.00 64.19 70 HIS A N 1
ATOM 534 C CA . HIS A 1 70 ? -4.556 12.159 10.537 1.00 64.19 70 HIS A CA 1
ATOM 535 C C . HIS A 1 70 ? -5.574 12.080 11.684 1.00 64.19 70 HIS A C 1
ATOM 537 O O . HIS A 1 70 ? -6.541 12.834 11.776 1.00 64.19 70 HIS A O 1
ATOM 543 N N . SER A 1 71 ? -5.342 11.157 12.624 1.00 67.38 71 SER A N 1
ATOM 544 C CA . SER A 1 71 ? -6.261 10.897 13.746 1.00 67.38 71 SER A CA 1
ATOM 545 C C . SER A 1 71 ? -6.501 12.107 14.652 1.00 67.38 71 SER A C 1
ATOM 547 O O . SER A 1 71 ? -7.605 12.252 15.166 1.00 67.38 71 SER A O 1
ATOM 549 N N . MET A 1 72 ? -5.502 12.978 14.832 1.00 78.38 72 MET A N 1
ATOM 550 C CA . MET A 1 72 ? -5.653 14.203 15.633 1.00 78.38 72 MET A CA 1
ATOM 551 C C . MET A 1 72 ? -6.563 15.242 14.960 1.00 78.38 72 MET A C 1
ATOM 553 O O . MET A 1 72 ? -7.393 15.831 15.642 1.00 78.38 72 MET A O 1
ATOM 557 N N . ALA A 1 73 ? -6.480 15.397 13.635 1.00 82.94 73 ALA A N 1
ATOM 558 C CA . ALA A 1 73 ? -7.303 16.304 12.841 1.00 82.94 73 ALA A CA 1
ATOM 559 C C . ALA A 1 73 ? -8.770 15.920 12.988 1.00 82.94 73 ALA A C 1
ATOM 561 O O . ALA A 1 73 ? -9.614 16.716 13.389 1.00 82.94 73 ALA A O 1
ATOM 562 N N . ARG A 1 74 ? -9.046 14.624 12.797 1.00 81.94 74 ARG A N 1
ATOM 563 C CA . ARG A 1 74 ? -10.377 14.047 12.992 1.00 81.94 74 ARG A CA 1
ATOM 564 C C . ARG A 1 74 ? -10.932 14.287 14.391 1.00 81.94 74 ARG A C 1
ATOM 566 O O . ARG A 1 74 ? -12.125 14.525 14.509 1.00 81.94 74 ARG A O 1
ATOM 573 N N . ALA A 1 75 ? -10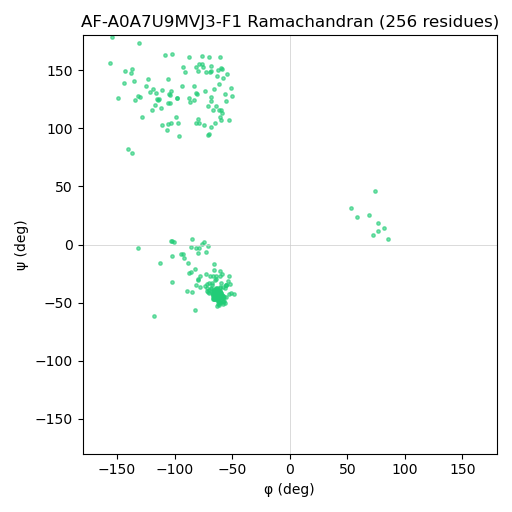.104 14.235 15.433 1.00 85.12 75 ALA A N 1
ATOM 574 C CA . ALA A 1 75 ? -10.555 14.516 16.795 1.00 85.12 75 ALA A CA 1
ATOM 575 C C . ALA A 1 75 ? -10.984 15.978 16.977 1.00 85.12 75 ALA A C 1
ATOM 577 O O . ALA A 1 75 ? -11.991 16.237 17.631 1.00 85.12 75 ALA A O 1
ATOM 578 N N . VAL A 1 76 ? -10.248 16.920 16.380 1.00 90.44 76 VAL A N 1
ATOM 579 C CA . VAL A 1 76 ? -10.570 18.355 16.399 1.00 90.44 76 VAL A CA 1
ATOM 580 C C . VAL A 1 76 ? -11.865 18.631 15.627 1.00 90.44 76 VAL A C 1
ATOM 582 O O . VAL A 1 76 ? -12.762 19.293 16.149 1.00 90.44 76 VAL A O 1
ATOM 585 N N . VAL A 1 77 ? -12.008 18.051 14.432 1.00 89.00 77 VAL A N 1
ATOM 586 C CA . VAL A 1 77 ? -13.209 18.184 13.588 1.00 89.00 77 VAL A CA 1
ATOM 587 C C . VAL A 1 77 ? -14.435 17.532 14.246 1.00 89.00 77 VAL A C 1
ATOM 589 O O . VAL A 1 77 ? -15.499 18.149 14.314 1.00 89.00 77 VAL A O 1
ATOM 592 N N . GLU A 1 78 ? -14.301 16.318 14.805 1.00 87.81 78 GLU A N 1
ATOM 593 C CA . GLU A 1 78 ? -15.376 15.648 15.561 1.00 87.81 78 GLU A CA 1
ATOM 594 C C . GLU A 1 78 ? -15.793 16.481 16.792 1.00 87.81 78 GLU A C 1
ATOM 596 O O . GLU A 1 78 ? -16.988 16.595 17.071 1.00 87.81 78 GLU A O 1
ATOM 601 N N . ALA A 1 79 ? -14.843 17.094 17.512 1.00 90.81 79 ALA A N 1
ATOM 602 C CA . ALA A 1 79 ? -15.131 17.934 18.678 1.00 90.81 79 ALA A CA 1
ATOM 603 C C . ALA A 1 79 ? -15.888 19.223 18.313 1.00 90.81 79 ALA A C 1
ATOM 605 O O . ALA A 1 79 ? -16.820 19.604 19.025 1.00 90.81 79 ALA A O 1
ATOM 606 N N . ALA A 1 80 ? -15.541 19.866 17.193 1.00 91.44 80 ALA A N 1
ATOM 607 C CA . ALA A 1 80 ? -16.289 21.013 16.679 1.00 91.44 80 ALA A CA 1
ATOM 608 C C . ALA A 1 80 ? -17.721 20.622 16.269 1.00 91.44 80 ALA A C 1
ATOM 610 O O . ALA A 1 80 ? -18.682 21.300 16.641 1.00 91.44 80 ALA A O 1
ATOM 611 N N . GLY A 1 81 ? -17.880 19.477 15.593 1.00 87.44 81 GLY A N 1
ATOM 612 C CA . GLY A 1 81 ? -19.187 18.943 15.199 1.00 87.44 81 GLY A CA 1
ATOM 613 C C . GLY A 1 81 ? -20.093 18.593 16.387 1.00 87.44 81 GLY A C 1
ATOM 614 O O . GLY A 1 81 ? -21.284 18.896 16.360 1.00 87.44 81 GLY A O 1
ATOM 615 N N . GLN A 1 82 ? -19.544 18.023 17.467 1.00 89.81 82 GLN A N 1
ATOM 616 C CA . GLN A 1 82 ? -20.302 17.726 18.695 1.00 89.81 82 GLN A CA 1
ATOM 617 C C . GLN A 1 82 ? -20.838 18.982 19.394 1.00 89.81 82 GLN A C 1
ATOM 619 O O . GLN A 1 82 ? -21.889 18.923 20.032 1.00 89.81 82 GLN A O 1
ATOM 624 N N . LYS A 1 83 ? -20.135 20.112 19.262 1.00 89.81 83 LYS A N 1
ATOM 625 C CA . LYS A 1 83 ? -20.570 21.418 19.773 1.00 89.81 83 LYS A CA 1
ATOM 626 C C . LYS A 1 83 ? -21.492 22.180 18.814 1.00 89.81 83 LYS A C 1
ATOM 628 O O . LYS A 1 83 ? -21.954 23.260 19.163 1.00 89.81 83 LYS A O 1
ATOM 633 N N . GLY A 1 84 ? -21.777 21.635 17.628 1.00 87.69 84 GLY A N 1
ATOM 634 C CA . GLY A 1 84 ? -22.596 22.305 16.614 1.00 87.69 84 GLY A CA 1
ATOM 635 C C . GLY A 1 84 ? -21.916 23.525 15.985 1.00 87.69 84 GLY A C 1
ATOM 636 O O . GLY A 1 84 ? -22.604 24.435 15.531 1.00 87.69 84 GLY A O 1
ATOM 637 N N . LEU A 1 85 ? -20.580 23.569 15.980 1.00 87.56 85 LEU A N 1
ATOM 638 C CA . LEU A 1 85 ? -19.818 24.669 15.396 1.00 87.56 85 LEU A CA 1
ATOM 639 C C . LEU A 1 85 ? -19.714 24.480 13.879 1.00 87.56 85 LEU A C 1
ATOM 641 O O . LEU A 1 85 ? -18.936 23.655 13.391 1.00 87.56 85 LEU A O 1
ATOM 645 N N . GLU A 1 86 ? -20.486 25.262 13.127 1.00 79.75 86 GLU A N 1
ATOM 646 C CA . GLU A 1 86 ? -20.341 25.331 11.674 1.00 79.75 86 GLU A CA 1
ATOM 647 C C . GLU A 1 86 ? -19.041 26.062 11.309 1.00 79.75 86 GLU A C 1
ATOM 649 O O . GLU A 1 86 ? -18.828 27.232 11.642 1.00 79.75 86 GLU A O 1
ATOM 654 N N . HIS A 1 87 ? -18.156 25.358 10.607 1.00 76.31 87 HIS A N 1
ATOM 655 C CA . HIS A 1 87 ? -16.950 25.915 10.013 1.00 76.31 87 HIS A CA 1
ATOM 656 C C . HIS A 1 87 ? -17.111 25.885 8.495 1.00 76.31 87 HIS A C 1
ATOM 658 O O . HIS A 1 87 ? -17.300 24.835 7.894 1.00 76.31 87 HIS A O 1
ATOM 664 N N . ILE A 1 88 ? -17.111 27.063 7.877 1.00 67.56 88 ILE A N 1
ATOM 665 C CA . ILE A 1 88 ? -17.200 27.201 6.423 1.00 67.56 88 ILE A CA 1
ATOM 666 C C . ILE A 1 88 ? -15.797 26.959 5.863 1.00 67.56 88 ILE A C 1
ATOM 668 O O . ILE A 1 88 ? -14.859 27.598 6.338 1.00 67.56 88 ILE A O 1
ATOM 672 N N . GLU A 1 89 ? -15.657 26.085 4.859 1.00 63.91 89 GLU A N 1
ATOM 673 C CA . GLU A 1 89 ? -14.386 25.853 4.157 1.00 63.91 89 GLU A CA 1
ATOM 674 C C . GLU A 1 89 ? -13.807 27.192 3.657 1.00 63.91 89 GLU A C 1
ATOM 676 O O . GLU A 1 89 ? -14.314 27.801 2.711 1.00 63.91 89 GLU A O 1
ATOM 681 N N . MET A 1 90 ? -12.739 27.670 4.301 1.00 63.81 90 MET A N 1
ATOM 682 C CA . MET A 1 90 ? -12.013 28.884 3.894 1.00 63.81 90 MET A CA 1
ATOM 683 C C . MET A 1 90 ? -10.704 28.575 3.145 1.00 63.81 90 MET A C 1
ATOM 685 O O . MET A 1 90 ? -9.964 29.491 2.783 1.00 63.81 90 MET A O 1
ATOM 689 N N . HIS A 1 91 ? -10.409 27.299 2.891 1.00 60.31 91 HIS A N 1
ATOM 690 C CA . HIS A 1 91 ? -9.230 26.829 2.156 1.00 60.31 91 HIS A CA 1
ATOM 691 C C . HIS A 1 91 ? -9.619 26.291 0.761 1.00 60.31 91 HIS A C 1
ATOM 693 O O . HIS A 1 91 ? -10.773 25.987 0.466 1.00 60.31 91 HIS A O 1
ATOM 699 N N . SER A 1 92 ? -8.645 26.159 -0.138 1.00 56.12 92 SER A N 1
ATOM 700 C CA . SER A 1 92 ? -8.840 25.592 -1.482 1.00 56.12 92 SER A CA 1
ATOM 701 C C . SER A 1 92 ? -9.287 24.120 -1.451 1.00 56.12 92 SER A C 1
ATOM 703 O O . SER A 1 92 ? -8.809 23.354 -0.617 1.00 56.12 92 SER A O 1
ATOM 705 N N . ARG A 1 93 ? -10.143 23.708 -2.405 1.00 51.34 93 ARG A N 1
ATOM 706 C CA . ARG A 1 93 ? -10.599 22.313 -2.576 1.00 51.34 93 ARG A CA 1
ATOM 707 C C . ARG A 1 93 ? -9.424 21.349 -2.747 1.00 51.34 93 ARG A C 1
ATOM 709 O O . ARG A 1 93 ? -8.592 21.541 -3.633 1.00 51.34 93 ARG A O 1
ATOM 716 N N . VAL A 1 94 ? -9.416 20.276 -1.960 1.00 49.88 94 VAL A N 1
ATOM 717 C CA . VAL A 1 94 ? -8.434 19.192 -2.075 1.00 49.88 94 VAL A CA 1
ATOM 718 C C . VAL A 1 94 ? -8.924 18.159 -3.094 1.00 49.88 94 VAL A C 1
ATOM 720 O O . VAL A 1 94 ? -10.050 17.671 -3.013 1.00 49.88 94 VAL A O 1
ATOM 723 N N . GLU A 1 95 ? -8.094 17.843 -4.089 1.00 40.91 95 GLU A N 1
ATOM 724 C CA . GLU A 1 95 ? -8.398 16.860 -5.132 1.00 40.91 95 GLU A CA 1
ATOM 725 C C . GLU A 1 95 ? -7.738 15.516 -4.788 1.00 40.91 95 GLU A C 1
ATOM 727 O O . GLU A 1 95 ? -6.515 15.374 -4.833 1.00 40.91 95 GLU A O 1
ATOM 732 N N . TYR A 1 96 ? -8.544 14.514 -4.430 1.00 47.03 96 TYR A N 1
ATOM 733 C CA . TYR A 1 96 ? -8.057 13.164 -4.145 1.00 47.03 96 TYR A CA 1
ATOM 734 C C . TYR A 1 96 ? -8.228 12.280 -5.383 1.00 47.03 96 TYR A C 1
ATOM 736 O O . TYR A 1 96 ? -9.331 11.836 -5.696 1.00 47.03 96 TYR A O 1
ATOM 744 N N . ILE A 1 97 ? -7.132 11.993 -6.088 1.00 44.81 97 ILE A N 1
ATOM 745 C CA . ILE A 1 97 ? -7.123 11.032 -7.199 1.00 44.81 97 ILE A CA 1
ATOM 746 C C . ILE A 1 97 ? -6.487 9.731 -6.705 1.00 44.81 97 ILE A C 1
ATOM 748 O O . ILE A 1 97 ? -5.266 9.642 -6.571 1.00 44.81 97 ILE A O 1
ATOM 752 N N . VAL A 1 98 ? -7.304 8.706 -6.451 1.00 50.94 98 VAL A N 1
ATOM 753 C CA . VAL A 1 98 ? -6.822 7.360 -6.105 1.00 50.94 98 VAL A CA 1
ATOM 754 C C . VAL A 1 98 ? -7.041 6.424 -7.292 1.00 50.94 98 VAL A C 1
ATOM 756 O O . VAL A 1 98 ? -8.126 5.898 -7.504 1.00 50.94 98 VAL A O 1
ATOM 759 N N . ALA A 1 99 ? -5.980 6.206 -8.069 1.00 50.50 99 ALA A N 1
ATOM 760 C CA . ALA A 1 99 ? -5.897 5.162 -9.089 1.00 50.50 99 ALA A CA 1
ATOM 761 C C . ALA A 1 99 ? -4.489 4.551 -9.049 1.00 50.50 99 ALA A C 1
ATOM 763 O O . ALA A 1 99 ? -3.586 4.947 -9.784 1.00 50.50 99 ALA A O 1
ATOM 764 N N . CYS A 1 100 ? -4.279 3.612 -8.126 1.00 62.94 100 CYS A N 1
ATOM 765 C CA . CYS A 1 100 ? -2.963 3.026 -7.855 1.00 62.94 100 CYS A CA 1
ATOM 766 C C . CYS A 1 100 ? -2.765 1.616 -8.434 1.00 62.94 100 CYS A C 1
ATOM 768 O O . CYS A 1 100 ? -1.697 1.041 -8.238 1.00 62.94 100 CYS A O 1
ATOM 770 N N . GLY A 1 101 ? -3.743 1.067 -9.164 1.00 69.25 101 GLY A N 1
ATOM 771 C CA . GLY A 1 101 ? -3.634 -0.258 -9.792 1.00 69.25 101 GLY A CA 1
ATOM 772 C C . GLY A 1 101 ? -3.795 -1.442 -8.830 1.00 69.25 101 GLY A C 1
ATOM 773 O O . GLY A 1 101 ? -3.380 -2.545 -9.160 1.00 69.25 101 GLY A O 1
ATOM 774 N N . ILE A 1 102 ? -4.378 -1.217 -7.649 1.00 81.06 102 ILE A N 1
ATOM 775 C CA . ILE A 1 102 ? -4.788 -2.283 -6.726 1.00 81.06 102 ILE A CA 1
ATOM 776 C C . ILE A 1 102 ? -6.155 -2.781 -7.195 1.00 81.06 102 ILE A C 1
ATOM 778 O O . ILE A 1 102 ? -7.071 -1.977 -7.355 1.00 81.06 102 ILE A O 1
ATOM 782 N N . GLY A 1 103 ? -6.269 -4.081 -7.453 1.00 77.50 103 GLY A N 1
ATOM 783 C CA . GLY A 1 103 ? -7.495 -4.720 -7.931 1.00 77.50 103 GLY A CA 1
ATOM 784 C C . GLY A 1 103 ? -8.268 -5.477 -6.853 1.00 77.50 103 GLY A C 1
ATOM 785 O O . GLY A 1 103 ? -9.371 -5.935 -7.135 1.00 77.50 103 GLY A O 1
ATOM 786 N N . LYS A 1 104 ? -7.687 -5.660 -5.657 1.00 84.38 104 LYS A N 1
ATOM 787 C CA . LYS A 1 104 ? -8.344 -6.326 -4.526 1.00 84.38 104 LYS A CA 1
ATOM 788 C C . LYS A 1 104 ? -7.857 -5.776 -3.181 1.00 84.38 104 LYS A C 1
ATOM 790 O O . LYS A 1 104 ? -6.660 -5.783 -2.892 1.00 84.38 104 LYS A O 1
ATOM 795 N N . ILE A 1 105 ? -8.787 -5.341 -2.340 1.00 86.94 105 ILE A N 1
ATOM 796 C CA . ILE A 1 105 ? -8.561 -4.881 -0.970 1.00 86.94 105 ILE A CA 1
ATOM 797 C C . ILE A 1 105 ? -9.303 -5.818 -0.021 1.00 86.94 105 ILE A C 1
ATOM 799 O O . ILE A 1 105 ? -10.524 -5.954 -0.087 1.00 86.94 105 ILE A O 1
ATOM 803 N N . VAL A 1 106 ? -8.558 -6.454 0.881 1.00 90.88 106 VAL A N 1
ATOM 804 C CA . VAL A 1 106 ? -9.098 -7.424 1.840 1.00 90.88 106 VAL A CA 1
ATOM 805 C C . VAL A 1 106 ? -8.866 -6.937 3.260 1.00 90.88 106 VAL A C 1
ATOM 807 O O . VAL A 1 106 ? -7.752 -6.549 3.607 1.00 90.88 106 VAL A O 1
ATOM 810 N N . MET A 1 107 ? -9.889 -7.012 4.107 1.00 91.62 107 MET A N 1
ATOM 811 C CA . MET A 1 107 ? -9.746 -6.808 5.550 1.00 91.62 107 MET A CA 1
ATOM 812 C C . MET A 1 107 ? -9.807 -8.143 6.294 1.00 91.62 107 MET A C 1
ATOM 814 O O . MET A 1 107 ? -10.755 -8.906 6.132 1.00 91.62 107 MET A O 1
ATOM 818 N N . MET A 1 108 ? -8.842 -8.414 7.171 1.00 91.88 108 MET A N 1
ATOM 819 C CA . MET A 1 108 ? -8.878 -9.583 8.056 1.00 91.88 108 MET A CA 1
ATOM 820 C C . MET A 1 108 ? -8.831 -9.142 9.515 1.00 91.88 108 MET A C 1
ATOM 822 O O . MET A 1 108 ? -7.983 -8.344 9.909 1.00 91.88 108 MET A O 1
ATOM 826 N N . THR A 1 109 ? -9.729 -9.672 10.344 1.00 89.06 109 THR A N 1
ATOM 827 C CA . THR A 1 109 ? -9.792 -9.325 11.767 1.00 89.06 109 THR A CA 1
ATOM 828 C C . THR A 1 109 ? -10.161 -10.517 12.639 1.00 89.06 109 THR A C 1
ATOM 830 O O . THR A 1 109 ? -10.897 -11.399 12.213 1.00 89.06 109 THR A O 1
ATOM 833 N N . GLY A 1 110 ? -9.665 -10.520 13.878 1.00 87.50 110 GLY A N 1
ATOM 834 C CA . GLY A 1 110 ? -10.104 -11.446 14.926 1.00 87.50 110 GLY A CA 1
ATOM 835 C C . GLY A 1 110 ? -11.404 -11.022 15.621 1.00 87.50 110 GLY A C 1
ATOM 836 O O . GLY A 1 110 ? -11.883 -11.740 16.491 1.00 87.50 110 GLY A O 1
ATOM 837 N N . ASP A 1 111 ? -11.969 -9.864 15.270 1.00 89.06 111 ASP A N 1
ATOM 838 C CA . ASP A 1 111 ? -13.208 -9.373 15.871 1.00 89.06 111 ASP A CA 1
ATOM 839 C C . ASP A 1 111 ? -14.446 -10.102 15.341 1.00 89.06 111 ASP A C 1
ATOM 841 O O . ASP A 1 111 ? -14.429 -10.689 14.260 1.00 89.06 111 ASP A O 1
ATOM 845 N N . SER A 1 112 ? -15.550 -9.989 16.087 1.00 90.88 112 SER A N 1
ATOM 846 C CA . SER A 1 112 ? -16.846 -10.567 15.719 1.00 90.88 112 SER A CA 1
ATOM 847 C C . SER A 1 112 ? -17.372 -10.044 14.380 1.00 90.88 112 SER A C 1
ATOM 849 O O . SER A 1 112 ? -17.187 -8.863 14.052 1.00 90.88 112 SER A O 1
ATOM 851 N N . GLU A 1 113 ? -18.154 -10.877 13.695 1.00 92.31 113 GLU A N 1
ATOM 852 C CA . GLU A 1 113 ? -18.789 -10.583 12.401 1.00 92.31 113 GLU A CA 1
ATOM 853 C C . GLU A 1 113 ? -19.512 -9.226 12.369 1.00 92.31 113 GLU A C 1
ATOM 855 O O . GLU A 1 113 ? -19.368 -8.449 11.425 1.00 92.31 113 GLU A O 1
ATOM 860 N N . ARG A 1 114 ? -20.244 -8.884 13.438 1.00 90.06 114 ARG A N 1
ATOM 861 C CA . ARG A 1 114 ? -20.977 -7.611 13.530 1.00 90.06 114 ARG A CA 1
ATOM 862 C C . ARG A 1 114 ? -20.050 -6.401 13.392 1.00 90.06 114 ARG A C 1
ATOM 864 O O . ARG A 1 114 ? -20.381 -5.441 12.700 1.00 90.06 114 ARG A O 1
ATOM 871 N N . THR A 1 115 ? -18.907 -6.437 14.070 1.00 84.62 115 THR A N 1
ATOM 872 C CA . THR A 1 115 ? -17.939 -5.333 14.077 1.00 84.62 115 THR A CA 1
ATOM 873 C C . THR A 1 115 ? -17.118 -5.311 12.793 1.00 84.62 115 THR A C 1
ATOM 875 O O . THR A 1 115 ? -16.793 -4.230 12.304 1.00 84.62 115 THR A O 1
ATOM 878 N N . ALA A 1 116 ? -16.783 -6.483 12.248 1.00 87.62 116 ALA A N 1
ATOM 879 C CA . ALA A 1 116 ? -16.080 -6.601 10.977 1.00 87.62 116 ALA A CA 1
ATOM 880 C C . ALA A 1 116 ? -16.914 -6.000 9.837 1.00 87.62 116 ALA A C 1
ATOM 882 O O . ALA A 1 116 ? -16.448 -5.084 9.162 1.00 87.62 116 ALA A O 1
ATOM 883 N N . ARG A 1 117 ? -18.182 -6.408 9.706 1.00 87.69 117 ARG A N 1
ATOM 884 C CA . ARG A 1 117 ? -19.097 -5.900 8.675 1.00 87.69 117 ARG A CA 1
ATOM 885 C C . ARG A 1 117 ? -19.274 -4.386 8.735 1.00 87.69 117 ARG A C 1
ATOM 887 O O . ARG A 1 117 ? -19.108 -3.706 7.729 1.00 87.69 117 ARG A O 1
ATOM 894 N N . ALA A 1 118 ? -19.531 -3.848 9.928 1.00 83.19 118 ALA A N 1
ATOM 895 C CA . ALA A 1 118 ? -19.756 -2.415 10.111 1.00 83.19 118 ALA A CA 1
ATOM 896 C C . ALA A 1 118 ? -18.551 -1.549 9.702 1.00 83.19 118 ALA A C 1
ATOM 898 O O . ALA A 1 118 ? -18.717 -0.377 9.369 1.00 83.19 118 ALA A O 1
ATOM 899 N N . ILE A 1 119 ? -17.333 -2.091 9.767 1.00 81.38 119 ILE A N 1
ATOM 900 C CA . ILE A 1 119 ? -16.117 -1.384 9.349 1.00 81.38 119 ILE A CA 1
ATOM 901 C C . ILE A 1 119 ? -15.836 -1.625 7.873 1.00 81.38 119 ILE A C 1
ATOM 903 O O . ILE A 1 119 ? -15.484 -0.675 7.181 1.00 81.38 119 ILE A O 1
ATOM 907 N N . ALA A 1 120 ? -16.048 -2.846 7.380 1.00 80.62 120 ALA A N 1
ATOM 908 C CA . ALA A 1 120 ? -15.913 -3.172 5.966 1.00 80.62 120 ALA A CA 1
ATOM 909 C C . ALA A 1 120 ? -16.788 -2.258 5.096 1.00 80.62 120 ALA A C 1
ATOM 911 O O . ALA A 1 120 ? -16.295 -1.681 4.132 1.00 80.62 120 ALA A O 1
ATOM 912 N N . GLU A 1 121 ? -18.047 -2.050 5.498 1.00 79.38 121 GLU A N 1
ATOM 913 C CA . GLU A 1 121 ? -18.990 -1.157 4.812 1.00 79.38 121 GLU A CA 1
ATOM 914 C C . GLU A 1 121 ? -18.541 0.310 4.838 1.00 79.38 121 GLU A C 1
ATOM 916 O O . GLU A 1 121 ? -18.711 1.026 3.857 1.00 79.38 121 GLU A O 1
ATOM 921 N N . LYS A 1 122 ? -17.942 0.768 5.944 1.00 70.62 122 LYS A N 1
ATOM 922 C CA . LYS A 1 122 ? -17.454 2.151 6.074 1.00 70.62 122 LYS A CA 1
ATOM 923 C C . LYS A 1 122 ? -16.184 2.417 5.274 1.00 70.62 122 LYS A C 1
ATOM 925 O O . LYS A 1 122 ? -15.992 3.532 4.804 1.00 70.62 122 LYS A O 1
ATOM 930 N N . VAL A 1 123 ? -15.295 1.429 5.196 1.00 76.94 123 VAL A N 1
ATOM 931 C CA . VAL A 1 123 ? -13.990 1.548 4.527 1.00 76.94 123 VAL A CA 1
ATOM 932 C C . VAL A 1 123 ? -14.099 1.219 3.035 1.00 76.94 123 VAL A C 1
ATOM 934 O O . VAL A 1 123 ? -13.296 1.717 2.253 1.00 76.94 123 VAL A O 1
ATOM 937 N N . GLY A 1 124 ? -15.099 0.430 2.631 1.00 78.25 124 GLY A N 1
ATOM 938 C CA . GLY A 1 124 ? -15.312 0.043 1.237 1.00 78.25 124 GLY A CA 1
ATOM 939 C C . GLY A 1 124 ? -14.304 -0.998 0.750 1.00 78.25 124 GLY A C 1
ATOM 940 O O . GLY A 1 124 ? -13.725 -0.835 -0.319 1.00 78.25 124 GLY A O 1
ATOM 941 N N . VAL A 1 125 ? -14.054 -2.040 1.549 1.00 82.31 125 VAL A N 1
ATOM 942 C CA . VAL A 1 125 ? -13.186 -3.166 1.149 1.00 82.31 125 VAL A CA 1
ATOM 943 C C . VAL A 1 125 ? -13.939 -4.154 0.253 1.00 82.31 125 VAL A C 1
ATOM 945 O O . VAL A 1 125 ? -15.146 -4.329 0.417 1.00 82.31 125 VAL A O 1
ATOM 948 N N . ASP A 1 126 ? -13.233 -4.827 -0.659 1.00 81.94 126 ASP A N 1
ATOM 949 C CA . ASP A 1 126 ? -13.839 -5.798 -1.583 1.00 81.94 126 ASP A CA 1
ATOM 950 C C . ASP A 1 126 ? -14.259 -7.086 -0.862 1.00 81.94 126 ASP A C 1
ATOM 952 O O . ASP A 1 126 ? -15.316 -7.655 -1.128 1.00 81.94 126 ASP A O 1
ATOM 956 N N . GLU A 1 127 ? -13.424 -7.546 0.073 1.00 89.50 127 GLU A N 1
ATOM 957 C CA . GLU A 1 127 ? -13.670 -8.734 0.889 1.00 89.50 127 GLU A CA 1
ATOM 958 C C . GLU A 1 127 ? -13.279 -8.472 2.347 1.00 89.50 127 GLU A C 1
ATOM 960 O O . GLU A 1 127 ? -12.319 -7.753 2.641 1.00 89.50 127 GLU A O 1
ATOM 965 N N . TYR A 1 128 ? -13.993 -9.100 3.281 1.00 91.56 128 TYR A N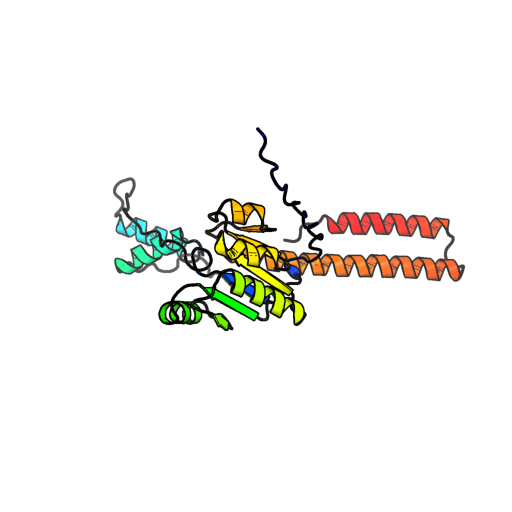 1
ATOM 966 C CA . TYR A 1 128 ? -13.604 -9.104 4.684 1.00 91.56 128 TYR A CA 1
ATOM 967 C C . TYR A 1 128 ? -13.772 -10.484 5.321 1.00 91.56 128 TYR A C 1
ATOM 969 O O . TYR A 1 128 ? -14.648 -11.257 4.940 1.00 91.56 128 TYR A O 1
ATOM 977 N N . TYR A 1 129 ? -12.941 -10.763 6.322 1.00 92.50 129 TYR A N 1
ATOM 978 C CA . TYR A 1 129 ? -12.975 -11.989 7.114 1.00 92.50 129 TYR A CA 1
ATOM 979 C C . TYR A 1 129 ? -12.953 -11.628 8.606 1.00 92.50 129 TYR A C 1
ATOM 981 O O . TYR A 1 129 ? -12.081 -10.874 9.051 1.00 92.50 129 TYR A O 1
ATOM 989 N N . SER A 1 130 ? -13.916 -12.147 9.369 1.00 93.12 130 SER A N 1
ATOM 990 C CA . SER A 1 130 ? -14.038 -11.969 10.823 1.00 93.12 130 SER A CA 1
ATOM 991 C C . SER A 1 130 ? -13.564 -13.202 11.590 1.00 93.12 130 SER A C 1
ATOM 993 O O . SER A 1 130 ? -13.499 -14.289 11.022 1.00 93.12 130 SER A O 1
ATOM 995 N N . GLU A 1 131 ? -13.309 -13.050 12.892 1.00 90.62 131 GLU A N 1
ATOM 996 C CA . GLU A 1 131 ? -12.917 -14.148 13.794 1.00 90.62 131 GLU A CA 1
ATOM 997 C C . GLU A 1 131 ? -11.703 -14.960 13.283 1.00 90.62 131 GLU A C 1
ATOM 999 O O . GLU A 1 131 ? -11.570 -16.159 13.523 1.00 90.62 131 GLU A O 1
ATOM 1004 N N . VAL A 1 132 ? -10.795 -14.290 12.564 1.00 91.00 132 VAL A N 1
ATOM 1005 C CA . VAL A 1 132 ? -9.633 -14.894 11.901 1.00 91.00 132 VAL A CA 1
ATOM 1006 C C . VAL A 1 132 ? -8.480 -15.100 12.884 1.00 91.00 132 VAL A C 1
ATOM 1008 O O . VAL A 1 132 ? -8.051 -14.161 13.562 1.00 91.00 132 VAL A O 1
ATOM 1011 N N . LEU A 1 133 ? -7.914 -16.310 12.904 1.00 89.94 133 LEU A N 1
ATOM 1012 C CA . LEU A 1 133 ? -6.714 -16.628 13.683 1.00 89.94 133 LEU A CA 1
ATOM 1013 C C . LEU A 1 133 ? -5.424 -16.140 12.986 1.00 89.94 133 LEU A C 1
ATOM 1015 O O . LEU A 1 133 ? -5.388 -16.018 11.758 1.00 89.94 133 LEU A O 1
ATOM 1019 N N . PRO A 1 134 ? -4.326 -15.895 13.726 1.00 85.31 134 PRO A N 1
ATOM 1020 C CA . PRO A 1 134 ? -3.039 -15.492 13.143 1.00 85.31 134 PRO A CA 1
ATOM 1021 C C . PRO A 1 134 ? -2.543 -16.401 12.003 1.00 85.31 134 PRO A C 1
ATOM 1023 O O . PRO A 1 134 ? -2.065 -15.920 10.972 1.00 85.31 134 PRO A O 1
ATOM 1026 N N . GLU A 1 135 ? -2.691 -17.719 12.151 1.00 87.75 135 GLU A N 1
ATOM 1027 C CA . GLU A 1 135 ? -2.289 -18.709 11.149 1.00 87.75 135 GLU A CA 1
ATOM 1028 C C . GLU A 1 135 ? -3.153 -18.632 9.886 1.00 87.75 135 GLU A C 1
ATOM 1030 O O . GLU A 1 135 ? -2.654 -18.847 8.780 1.00 87.75 135 GLU A O 1
ATOM 1035 N N . ASP A 1 136 ? -4.434 -18.290 10.033 1.00 90.81 136 ASP A N 1
ATOM 1036 C CA . ASP A 1 136 ? -5.361 -18.126 8.915 1.00 90.81 136 ASP A CA 1
ATOM 1037 C C . ASP A 1 136 ? -5.016 -16.921 8.053 1.00 90.81 136 ASP A C 1
ATOM 1039 O O . ASP A 1 136 ? -5.064 -17.023 6.827 1.00 90.81 136 ASP A O 1
ATOM 1043 N N . LYS A 1 137 ? -4.567 -15.818 8.666 1.00 90.62 137 LYS A N 1
ATOM 1044 C CA . LYS A 1 137 ? -4.066 -14.659 7.914 1.00 90.62 137 LYS A CA 1
ATOM 1045 C C . LYS A 1 137 ? -2.883 -15.045 7.027 1.00 90.62 137 LYS A C 1
ATOM 1047 O O . LYS A 1 137 ? -2.851 -14.712 5.845 1.00 90.62 137 LYS A O 1
ATOM 1052 N N . ALA A 1 138 ? -1.922 -15.795 7.570 1.00 91.44 138 ALA A N 1
ATOM 1053 C CA . ALA A 1 138 ? -0.766 -16.252 6.800 1.00 91.44 138 ALA A CA 1
ATOM 1054 C C . ALA A 1 138 ? -1.158 -17.235 5.685 1.00 91.44 138 ALA A C 1
ATOM 1056 O O . ALA A 1 138 ? -0.682 -17.102 4.557 1.00 91.44 138 ALA A O 1
ATOM 1057 N N . ARG A 1 139 ? -2.065 -18.184 5.969 1.00 93.38 139 ARG A N 1
ATOM 1058 C CA . ARG A 1 139 ? -2.593 -19.117 4.959 1.00 93.38 139 ARG A CA 1
ATOM 1059 C C . ARG A 1 139 ? -3.299 -18.393 3.821 1.00 93.38 139 ARG A C 1
ATOM 1061 O O . ARG A 1 139 ? -3.100 -18.759 2.664 1.00 93.38 139 ARG A O 1
ATOM 1068 N N . PHE A 1 140 ? -4.088 -17.371 4.138 1.00 93.12 140 PHE A N 1
ATOM 1069 C CA . PHE A 1 140 ? -4.763 -16.550 3.143 1.00 93.12 140 PHE A CA 1
ATOM 1070 C C . PHE A 1 140 ? -3.754 -15.859 2.221 1.00 93.12 140 PHE A C 1
ATOM 1072 O O . PHE A 1 140 ? -3.825 -16.024 1.002 1.00 93.12 140 PHE A O 1
ATOM 1079 N N . VAL A 1 141 ? -2.748 -15.192 2.796 1.00 92.69 141 VAL A N 1
ATOM 1080 C CA . VAL A 1 141 ? -1.672 -14.539 2.033 1.00 92.69 141 VAL A CA 1
ATOM 1081 C C . VAL A 1 141 ? -0.936 -15.534 1.130 1.00 92.69 141 VAL A C 1
ATOM 1083 O O . VAL A 1 141 ? -0.721 -15.254 -0.049 1.00 92.69 141 VAL A O 1
ATOM 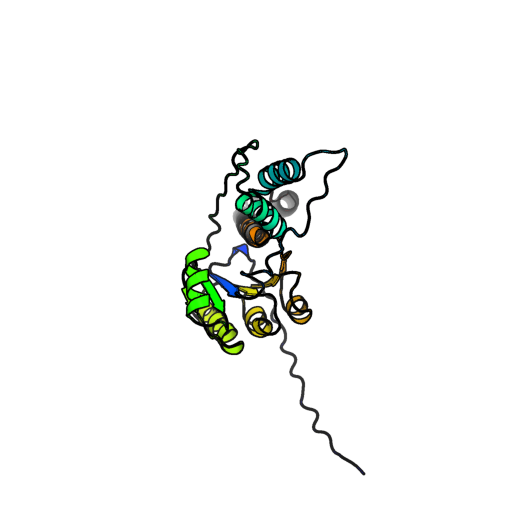1086 N N . GLU A 1 142 ? -0.589 -16.723 1.632 1.00 92.69 142 GLU A N 1
ATOM 1087 C CA . GLU A 1 142 ? 0.028 -17.764 0.800 1.00 92.69 142 GLU A CA 1
ATOM 1088 C C . GLU A 1 142 ? -0.892 -18.243 -0.329 1.00 92.69 142 GLU A C 1
ATOM 1090 O O . GLU A 1 142 ? -0.415 -18.523 -1.430 1.00 92.69 142 GLU A O 1
ATOM 1095 N N . SER A 1 143 ? -2.195 -18.362 -0.071 1.00 92.38 143 SER A N 1
ATOM 1096 C CA . SER A 1 143 ? -3.161 -18.824 -1.069 1.00 92.38 143 SER A CA 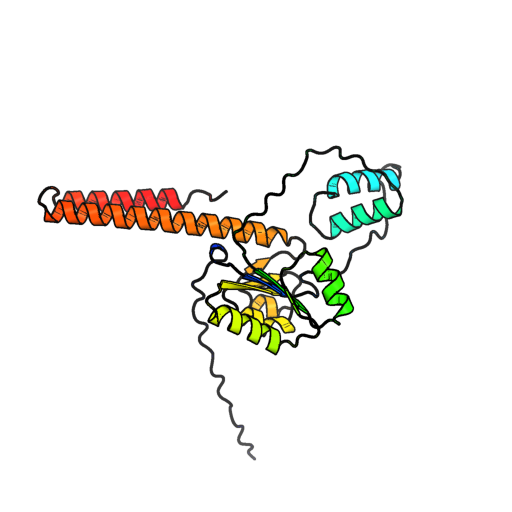1
ATOM 1097 C C . SER A 1 143 ? -3.331 -17.824 -2.215 1.00 92.38 143 SER A C 1
ATOM 1099 O O . SER A 1 143 ? -3.294 -18.229 -3.376 1.00 92.38 143 SER A O 1
ATOM 1101 N N . GLU A 1 144 ? -3.394 -16.525 -1.913 1.00 92.25 144 GLU A N 1
ATOM 1102 C CA . GLU A 1 144 ? -3.458 -15.462 -2.922 1.00 92.25 144 GLU A CA 1
ATOM 1103 C C . GLU A 1 144 ? -2.156 -15.395 -3.736 1.00 92.25 144 GLU A C 1
ATOM 1105 O O . GLU A 1 144 ? -2.185 -15.303 -4.965 1.00 92.25 144 GLU A O 1
ATOM 1110 N N . LYS A 1 145 ? -0.998 -15.580 -3.088 1.00 89.94 145 LYS A N 1
ATOM 1111 C CA . LYS A 1 145 ? 0.291 -15.694 -3.791 1.00 89.94 145 LYS A CA 1
ATOM 1112 C C . LYS A 1 145 ? 0.349 -16.901 -4.726 1.00 89.94 145 LYS A C 1
ATOM 1114 O O . LYS A 1 145 ? 0.851 -16.796 -5.843 1.00 89.94 145 LYS A O 1
ATOM 1119 N N . ARG A 1 146 ? -0.184 -18.055 -4.306 1.00 91.25 146 ARG A N 1
ATOM 1120 C CA . ARG A 1 146 ? -0.292 -19.251 -5.167 1.00 91.25 146 ARG A CA 1
ATOM 1121 C C . ARG A 1 146 ? -1.257 -19.044 -6.332 1.00 91.25 146 ARG A C 1
ATOM 1123 O O . ARG A 1 146 ? -1.059 -19.659 -7.375 1.00 91.25 146 ARG A O 1
ATOM 1130 N N . ALA A 1 147 ? -2.247 -18.166 -6.181 1.00 89.81 147 ALA A N 1
ATOM 1131 C CA . ALA A 1 147 ? -3.115 -17.725 -7.269 1.00 89.81 147 ALA A CA 1
ATOM 1132 C C . ALA A 1 147 ? -2.422 -16.744 -8.241 1.00 89.81 147 ALA A C 1
ATOM 1134 O O . ALA A 1 147 ? -3.047 -16.282 -9.193 1.00 89.81 147 ALA A O 1
ATOM 1135 N N . GLY A 1 148 ? -1.135 -16.443 -8.031 1.00 87.38 148 GLY A N 1
ATOM 1136 C CA . GLY A 1 148 ? -0.337 -15.563 -8.883 1.00 87.38 148 GLY A CA 1
ATOM 1137 C C . GLY A 1 148 ? -0.461 -14.081 -8.539 1.00 87.38 148 GLY A C 1
ATOM 1138 O O . GLY A 1 148 ? 0.119 -13.260 -9.248 1.00 87.38 148 GLY A O 1
ATOM 1139 N N . ARG A 1 149 ? -1.184 -13.736 -7.466 1.00 88.50 149 ARG A N 1
ATOM 1140 C CA . ARG A 1 149 ? -1.321 -12.352 -7.012 1.00 88.50 149 ARG A CA 1
ATOM 1141 C C . ARG A 1 149 ? -0.072 -11.870 -6.303 1.00 88.50 149 ARG A C 1
ATOM 1143 O O . ARG A 1 149 ? 0.688 -12.650 -5.723 1.00 88.50 149 ARG A O 1
ATOM 1150 N N . LYS A 1 150 ? 0.093 -10.556 -6.322 1.00 88.44 150 LYS A N 1
ATOM 1151 C CA . LYS A 1 150 ? 1.178 -9.852 -5.658 1.00 88.44 150 LYS A CA 1
ATOM 1152 C C . LYS A 1 150 ? 0.655 -9.156 -4.408 1.00 88.44 150 LYS A C 1
ATOM 1154 O O . LYS A 1 150 ? -0.013 -8.122 -4.493 1.00 88.44 150 LYS A O 1
ATOM 1159 N N . VAL A 1 151 ? 0.948 -9.747 -3.251 1.00 90.56 151 VAL A N 1
ATOM 116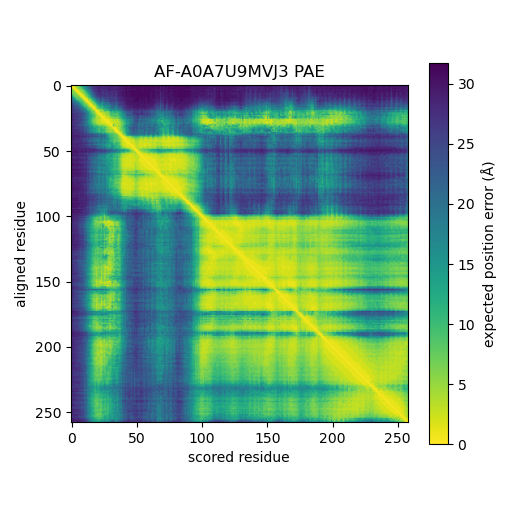0 C CA . VAL A 1 151 ? 0.240 -9.459 -1.998 1.00 90.56 151 VAL A CA 1
ATOM 1161 C C . VAL A 1 151 ? 1.072 -8.583 -1.071 1.00 90.56 151 VAL A C 1
ATOM 1163 O O . VAL A 1 151 ? 2.161 -8.967 -0.631 1.00 90.56 151 VAL A O 1
ATOM 1166 N N . VAL A 1 152 ? 0.505 -7.434 -0.713 1.00 91.06 152 VAL A N 1
ATOM 1167 C CA . VAL A 1 152 ? 0.984 -6.572 0.369 1.00 91.06 152 VAL A CA 1
ATOM 1168 C C . VAL A 1 152 ? 0.163 -6.860 1.619 1.00 91.06 152 VAL A C 1
ATOM 1170 O O . VAL A 1 152 ? -1.062 -6.785 1.574 1.00 91.06 152 VAL A O 1
ATOM 1173 N N . MET A 1 153 ? 0.823 -7.164 2.734 1.00 91.00 153 MET A N 1
ATOM 1174 C CA . MET A 1 153 ? 0.175 -7.279 4.044 1.00 91.00 153 MET A CA 1
ATOM 1175 C C . MET A 1 153 ? 0.495 -6.038 4.872 1.00 91.00 153 MET A C 1
ATOM 1177 O O . MET A 1 153 ? 1.666 -5.705 5.033 1.00 91.00 153 MET A O 1
ATOM 1181 N N . VAL A 1 154 ? -0.524 -5.391 5.428 1.00 88.94 154 VAL A N 1
ATOM 1182 C CA . VAL A 1 154 ? -0.393 -4.255 6.344 1.00 88.94 154 VAL A CA 1
ATOM 1183 C C . VAL A 1 154 ? -0.886 -4.677 7.722 1.00 88.94 154 VAL A C 1
ATOM 1185 O O . VAL A 1 154 ? -2.015 -5.146 7.860 1.00 88.94 154 VAL A O 1
ATOM 1188 N N . GLY A 1 155 ? -0.054 -4.509 8.746 1.00 87.06 155 GLY A N 1
ATOM 1189 C CA . GLY A 1 155 ? -0.401 -4.877 10.117 1.00 87.06 155 GLY A CA 1
ATOM 1190 C C . GLY A 1 155 ? 0.370 -4.076 11.156 1.00 87.06 155 GLY A C 1
ATOM 1191 O O . GLY A 1 155 ? 1.231 -3.258 10.834 1.00 87.06 155 GLY A O 1
ATOM 1192 N N . ASN A 1 156 ? 0.089 -4.320 12.428 1.00 76.56 156 ASN A N 1
ATOM 1193 C CA . ASN A 1 156 ? 0.703 -3.577 13.531 1.00 76.56 156 ASN A CA 1
ATOM 1194 C C . ASN A 1 156 ? 1.244 -4.488 14.646 1.00 76.56 156 ASN A C 1
ATOM 1196 O O . ASN A 1 156 ? 1.807 -3.999 15.625 1.00 76.56 156 ASN A O 1
ATOM 1200 N N . GLY A 1 157 ? 1.064 -5.807 14.543 1.00 69.62 157 GLY A N 1
ATOM 1201 C CA . GLY A 1 157 ? 1.117 -6.665 15.720 1.00 69.62 157 GLY A CA 1
ATOM 1202 C C . GLY A 1 157 ? 1.991 -7.912 15.637 1.00 69.62 157 GLY A C 1
ATOM 1203 O O . GLY A 1 157 ? 2.494 -8.339 14.596 1.00 69.62 157 GLY A O 1
ATOM 1204 N N . ILE A 1 158 ? 2.084 -8.554 16.804 1.00 69.38 158 ILE A N 1
ATOM 1205 C CA . ILE A 1 158 ? 2.593 -9.921 16.988 1.00 69.38 158 ILE A CA 1
ATOM 1206 C C . ILE A 1 158 ? 1.726 -10.917 16.199 1.00 69.38 158 ILE A C 1
ATOM 1208 O O . ILE A 1 158 ? 2.249 -11.845 15.589 1.00 69.38 158 ILE A O 1
ATOM 1212 N N . ASN A 1 159 ? 0.410 -10.685 16.149 1.00 76.31 159 ASN A N 1
ATOM 1213 C CA . ASN A 1 159 ? -0.551 -11.558 15.467 1.00 76.31 159 ASN A CA 1
ATOM 1214 C C . ASN A 1 159 ? -0.417 -11.526 13.938 1.00 76.31 159 ASN A C 1
ATOM 1216 O O . ASN A 1 159 ? -0.716 -12.515 13.278 1.00 76.31 159 ASN A O 1
ATOM 1220 N N . ASP A 1 160 ? 0.065 -10.419 13.372 1.00 84.75 160 ASP A N 1
ATOM 1221 C CA . ASP A 1 160 ? 0.238 -10.279 11.921 1.00 84.75 160 ASP A CA 1
ATOM 1222 C C . ASP A 1 160 ? 1.636 -10.677 11.466 1.00 84.75 160 ASP A C 1
ATOM 1224 O O . ASP A 1 160 ? 1.888 -10.791 10.273 1.00 84.75 160 ASP A O 1
ATOM 1228 N N . SER A 1 161 ? 2.550 -10.927 12.406 1.00 86.12 161 SER A N 1
ATOM 1229 C CA . SER A 1 161 ? 3.938 -11.287 12.121 1.00 86.12 161 SER A CA 1
ATOM 1230 C C . SER A 1 161 ? 4.068 -12.480 11.152 1.00 86.12 161 SER A C 1
ATOM 1232 O O . SER A 1 161 ? 4.865 -12.385 10.213 1.00 86.12 161 SER A O 1
ATOM 1234 N N . PRO A 1 162 ? 3.274 -13.569 11.274 1.00 88.25 162 PRO A N 1
ATOM 1235 C CA . PRO A 1 162 ? 3.286 -14.649 10.286 1.00 88.25 162 PRO A CA 1
ATOM 1236 C C . PRO A 1 162 ? 2.833 -14.200 8.888 1.00 88.25 162 PRO A C 1
ATOM 1238 O O . PRO A 1 162 ? 3.460 -14.563 7.894 1.00 88.25 162 PRO A O 1
ATOM 1241 N N . ALA A 1 163 ? 1.784 -13.379 8.800 1.00 89.62 163 ALA A N 1
ATOM 1242 C CA . ALA A 1 163 ? 1.246 -12.886 7.533 1.00 89.62 163 ALA A CA 1
ATOM 1243 C C . ALA A 1 163 ? 2.178 -11.859 6.862 1.00 89.62 163 ALA A C 1
ATOM 1245 O O . ALA A 1 163 ? 2.429 -11.950 5.662 1.00 89.62 163 ALA A O 1
ATOM 1246 N N . LEU A 1 164 ? 2.771 -10.949 7.643 1.00 89.38 164 LEU A N 1
ATOM 1247 C CA . LEU A 1 164 ? 3.794 -9.995 7.199 1.00 89.38 164 LEU A CA 1
ATOM 1248 C C . LEU A 1 164 ? 5.013 -10.712 6.615 1.00 89.38 164 LEU A C 1
ATOM 1250 O O . LEU A 1 164 ? 5.588 -10.253 5.632 1.00 89.38 164 LEU A O 1
ATOM 1254 N N . SER A 1 165 ? 5.395 -11.856 7.187 1.00 88.44 165 SER A N 1
ATOM 1255 C CA . SER A 1 165 ? 6.500 -12.677 6.684 1.00 88.44 165 SER A CA 1
ATOM 1256 C C . SER A 1 165 ? 6.125 -13.526 5.459 1.00 88.44 165 SER A C 1
ATOM 1258 O O . SER A 1 165 ? 6.994 -13.828 4.642 1.00 88.44 165 SER A O 1
ATOM 1260 N N . ALA A 1 166 ? 4.855 -13.902 5.295 1.00 88.94 166 ALA A N 1
ATOM 1261 C CA . ALA A 1 166 ? 4.386 -14.657 4.129 1.00 88.94 166 ALA A CA 1
ATOM 1262 C C . ALA A 1 166 ? 4.163 -13.773 2.886 1.00 88.94 166 ALA A C 1
ATOM 1264 O O . ALA A 1 166 ? 4.324 -14.241 1.752 1.00 88.94 166 ALA A O 1
ATOM 1265 N N . ALA A 1 167 ? 3.816 -12.499 3.092 1.00 90.69 167 ALA A N 1
ATOM 1266 C CA . ALA A 1 167 ? 3.533 -11.535 2.031 1.00 90.69 167 ALA A CA 1
ATOM 1267 C C . ALA A 1 167 ? 4.729 -11.302 1.096 1.00 90.69 167 ALA A C 1
ATOM 1269 O O . ALA A 1 167 ? 5.875 -11.627 1.427 1.00 90.69 167 ALA A O 1
ATOM 1270 N N . ASP A 1 168 ? 4.463 -10.761 -0.094 1.00 90.56 168 ASP A N 1
ATOM 1271 C CA . ASP A 1 168 ? 5.531 -10.295 -0.985 1.00 90.56 168 ASP A CA 1
ATOM 1272 C C . ASP A 1 168 ? 6.164 -9.016 -0.446 1.00 90.56 168 ASP A C 1
ATOM 1274 O O . ASP A 1 168 ? 7.384 -8.878 -0.489 1.00 90.56 168 ASP A O 1
ATOM 1278 N N . VAL A 1 169 ? 5.333 -8.143 0.133 1.00 89.69 169 VAL A N 1
ATOM 1279 C CA . VAL A 1 169 ? 5.775 -7.003 0.933 1.00 89.69 169 VAL A CA 1
ATOM 1280 C C . VAL A 1 169 ? 4.948 -6.926 2.217 1.00 89.69 169 VAL A C 1
ATOM 1282 O O . VAL A 1 169 ? 3.718 -6.868 2.177 1.00 89.69 169 VAL A O 1
ATOM 1285 N N . GLY A 1 170 ? 5.619 -6.927 3.363 1.00 89.25 170 GLY A N 1
ATOM 1286 C CA . GLY A 1 170 ? 5.022 -6.676 4.670 1.00 89.25 170 GLY A CA 1
ATOM 1287 C C . GLY A 1 170 ? 5.234 -5.225 5.093 1.00 89.25 170 GLY A C 1
ATOM 1288 O O . GLY A 1 170 ? 6.368 -4.754 5.152 1.00 89.25 170 GLY A O 1
ATOM 1289 N N . ILE A 1 171 ? 4.155 -4.526 5.426 1.00 86.94 171 ILE A N 1
ATOM 1290 C CA . ILE A 1 171 ? 4.179 -3.145 5.902 1.00 86.94 171 ILE A CA 1
ATOM 1291 C C . ILE A 1 171 ? 3.695 -3.112 7.347 1.00 86.94 171 ILE A C 1
ATOM 1293 O O . ILE A 1 171 ? 2.593 -3.568 7.653 1.00 86.94 171 ILE A O 1
ATOM 1297 N N . ALA A 1 172 ? 4.514 -2.550 8.232 1.00 86.31 172 ALA A N 1
ATOM 1298 C CA . ALA A 1 172 ? 4.136 -2.317 9.614 1.00 86.31 172 ALA A CA 1
ATOM 1299 C C . ALA A 1 172 ? 3.848 -0.840 9.879 1.00 86.31 172 ALA A C 1
ATOM 1301 O O . ALA A 1 172 ? 4.516 0.065 9.376 1.00 86.31 172 ALA A O 1
ATOM 1302 N N . VAL A 1 173 ? 2.843 -0.605 10.711 1.00 80.94 173 VAL A N 1
ATOM 1303 C CA . VAL A 1 173 ? 2.470 0.727 11.181 1.00 80.94 173 VAL A CA 1
ATOM 1304 C C . VAL A 1 173 ? 3.359 1.111 12.383 1.00 80.94 173 VAL A C 1
ATOM 1306 O O . VAL A 1 173 ? 3.611 0.266 13.237 1.00 80.94 173 VAL A O 1
ATOM 1309 N N . SER A 1 174 ? 3.876 2.347 12.458 1.00 67.31 174 SER A N 1
ATOM 1310 C CA . SER A 1 174 ? 4.959 2.789 13.372 1.00 67.31 174 SER A CA 1
ATOM 1311 C C . SER A 1 174 ? 4.705 2.620 14.870 1.00 67.31 174 SER A C 1
ATOM 1313 O O . SER A 1 174 ? 5.668 2.430 15.615 1.00 67.31 174 SER A O 1
ATOM 1315 N N . ASP A 1 175 ? 3.441 2.599 15.295 1.00 67.00 175 ASP A N 1
ATOM 1316 C CA . ASP A 1 175 ? 3.043 2.294 16.682 1.00 67.00 175 ASP A CA 1
ATOM 1317 C C . ASP A 1 175 ? 2.922 0.785 16.953 1.00 67.00 175 ASP A C 1
ATOM 1319 O O . ASP A 1 175 ? 2.480 0.355 18.019 1.00 67.00 175 ASP A O 1
ATOM 1323 N N . GLY A 1 176 ? 3.281 -0.039 15.972 1.00 63.03 176 GLY A N 1
ATOM 1324 C CA . GLY A 1 176 ? 3.205 -1.483 16.053 1.00 63.03 176 GLY A CA 1
ATOM 1325 C C . GLY A 1 176 ? 4.229 -2.100 17.005 1.00 63.03 176 GLY A C 1
ATOM 1326 O O . GLY A 1 176 ? 5.256 -1.508 17.351 1.00 63.03 176 GLY A O 1
ATOM 1327 N N . ALA A 1 177 ? 3.960 -3.342 17.412 1.00 67.75 177 ALA A N 1
ATOM 1328 C CA . ALA A 1 177 ? 4.817 -4.102 18.317 1.00 67.75 177 ALA A CA 1
ATOM 1329 C C . ALA A 1 177 ? 6.268 -4.176 17.799 1.00 67.75 177 ALA A C 1
ATOM 1331 O O . ALA A 1 177 ? 6.507 -4.295 16.597 1.00 67.75 177 ALA A O 1
ATOM 1332 N N . GLU A 1 178 ? 7.258 -4.195 18.701 1.00 74.44 178 GLU A N 1
ATOM 1333 C CA . GLU A 1 178 ? 8.684 -4.242 18.325 1.00 74.44 178 GLU A CA 1
ATOM 1334 C C . GLU A 1 178 ? 9.015 -5.410 17.375 1.00 74.44 178 GLU A C 1
ATOM 1336 O O . GLU A 1 178 ? 9.881 -5.295 16.509 1.00 74.44 178 GLU A O 1
ATOM 1341 N N . ILE A 1 179 ?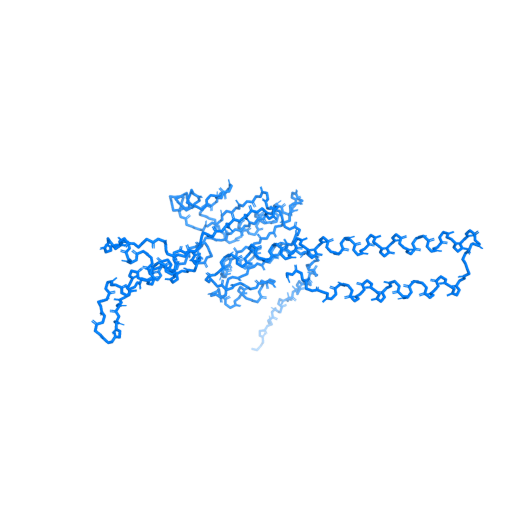 8.279 -6.516 17.507 1.00 74.06 179 ILE A N 1
ATOM 1342 C CA . ILE A 1 179 ? 8.379 -7.699 16.649 1.00 74.06 179 ILE A CA 1
ATOM 1343 C C . ILE A 1 179 ? 7.916 -7.394 15.214 1.00 74.06 179 ILE A C 1
ATOM 1345 O O . ILE A 1 179 ? 8.600 -7.784 14.272 1.00 74.06 179 ILE A O 1
ATOM 1349 N N . ALA A 1 180 ? 6.824 -6.644 15.031 1.00 71.19 180 ALA A N 1
ATOM 1350 C CA . ALA A 1 180 ? 6.320 -6.266 13.709 1.00 71.19 180 ALA A CA 1
ATOM 1351 C C . ALA A 1 180 ? 7.333 -5.389 12.954 1.00 71.19 180 ALA A C 1
ATOM 1353 O O . ALA A 1 180 ? 7.596 -5.628 11.778 1.00 71.19 180 ALA A O 1
ATOM 1354 N N . ARG A 1 181 ? 8.000 -4.461 13.657 1.00 75.25 181 ARG A N 1
ATOM 1355 C CA . ARG A 1 181 ? 9.053 -3.601 13.080 1.00 75.25 181 ARG A CA 1
ATOM 1356 C C . ARG A 1 181 ? 10.291 -4.366 12.610 1.00 75.25 181 ARG A C 1
ATOM 1358 O O . ARG A 1 181 ? 10.997 -3.894 11.730 1.00 75.25 181 ARG A O 1
ATOM 1365 N N . LYS A 1 182 ? 10.578 -5.525 13.213 1.00 77.19 182 LYS A N 1
ATOM 1366 C CA . LYS A 1 182 ? 11.705 -6.390 12.817 1.00 77.19 182 LYS A CA 1
ATOM 1367 C C . LYS A 1 182 ? 11.378 -7.296 11.629 1.00 77.19 182 LYS A C 1
ATOM 1369 O O . LYS A 1 182 ? 12.302 -7.812 11.012 1.00 77.19 182 LYS A O 1
ATOM 1374 N N . ILE A 1 183 ? 10.095 -7.543 11.363 1.00 82.44 183 ILE A N 1
ATOM 1375 C CA . ILE A 1 183 ? 9.634 -8.500 10.345 1.00 82.44 183 ILE A CA 1
ATOM 1376 C C . ILE A 1 183 ? 9.168 -7.791 9.071 1.00 82.44 183 ILE A C 1
ATOM 1378 O O . ILE A 1 183 ? 9.289 -8.357 7.987 1.00 82.44 183 ILE A O 1
ATOM 1382 N N . ALA A 1 184 ? 8.615 -6.585 9.193 1.00 82.88 184 ALA A N 1
ATOM 1383 C CA . ALA A 1 184 ? 8.152 -5.810 8.052 1.00 82.88 184 ALA A CA 1
ATOM 1384 C C . ALA A 1 184 ? 9.313 -5.302 7.186 1.00 82.88 184 ALA A C 1
ATOM 1386 O O . ALA A 1 184 ? 10.387 -4.976 7.689 1.00 82.88 184 ALA A O 1
ATOM 1387 N N . ASP A 1 185 ? 9.060 -5.190 5.883 1.00 86.06 185 ASP A N 1
ATOM 1388 C CA . ASP A 1 185 ? 9.997 -4.603 4.924 1.00 86.06 185 ASP A CA 1
ATOM 1389 C C . ASP A 1 185 ? 9.944 -3.071 4.967 1.00 86.06 185 ASP A C 1
ATOM 1391 O O . ASP A 1 185 ? 10.935 -2.398 4.687 1.00 86.06 185 ASP A O 1
ATOM 1395 N N . ILE A 1 186 ? 8.770 -2.513 5.288 1.00 85.06 186 ILE A N 1
ATOM 1396 C CA . ILE A 1 186 ? 8.501 -1.073 5.266 1.00 85.06 186 ILE A CA 1
ATOM 1397 C C . ILE A 1 186 ? 7.745 -0.666 6.529 1.00 85.06 186 ILE A C 1
ATOM 1399 O O . ILE A 1 186 ? 6.841 -1.365 6.988 1.00 85.06 186 ILE A O 1
ATOM 1403 N N . MET A 1 187 ? 8.103 0.501 7.060 1.00 82.88 187 MET A N 1
ATOM 1404 C CA . MET A 1 187 ? 7.444 1.145 8.191 1.00 82.88 187 MET A CA 1
ATOM 1405 C C . MET A 1 187 ? 6.714 2.403 7.723 1.00 82.88 187 MET A C 1
ATOM 1407 O O . MET A 1 187 ? 7.303 3.219 7.014 1.00 82.88 187 MET A O 1
ATOM 1411 N N . ILE A 1 188 ? 5.461 2.580 8.141 1.00 78.00 188 ILE A N 1
ATOM 1412 C CA . ILE A 1 188 ? 4.674 3.788 7.853 1.00 78.00 188 ILE A CA 1
ATOM 1413 C C . ILE A 1 188 ? 4.177 4.393 9.159 1.00 78.00 188 ILE A C 1
ATOM 1415 O O . ILE A 1 188 ? 3.715 3.674 10.043 1.00 78.00 188 ILE A O 1
ATOM 1419 N N . GLY A 1 189 ? 4.268 5.721 9.272 1.00 71.50 189 GLY A N 1
ATOM 1420 C CA . GLY A 1 189 ? 3.729 6.473 10.402 1.00 71.50 189 GLY A CA 1
ATOM 1421 C C . GLY A 1 189 ? 2.273 6.105 10.657 1.00 71.50 189 GLY A C 1
ATOM 1422 O O . GLY A 1 189 ? 1.479 6.007 9.725 1.00 71.50 189 GLY A O 1
ATOM 1423 N N . SER A 1 190 ? 1.911 5.878 11.917 1.00 62.22 190 SER A N 1
ATOM 1424 C CA . SER A 1 190 ? 0.566 5.410 12.233 1.00 62.22 190 SER A CA 1
ATOM 1425 C C . SER A 1 190 ? -0.505 6.389 11.783 1.00 62.22 190 SER A C 1
ATOM 1427 O O . SER A 1 190 ? -1.572 5.966 11.358 1.00 62.22 190 SER A O 1
ATOM 1429 N N . ASP A 1 191 ? -0.231 7.686 11.880 1.00 60.22 191 ASP A N 1
ATOM 1430 C CA . ASP A 1 191 ? -1.164 8.768 11.568 1.00 60.22 191 ASP A CA 1
ATOM 1431 C C . ASP A 1 191 ? -1.437 8.963 10.073 1.00 60.22 191 ASP A C 1
ATOM 1433 O O . ASP A 1 191 ? -2.316 9.750 9.732 1.00 60.22 191 ASP A O 1
ATOM 1437 N N . ASP A 1 192 ? -0.731 8.251 9.189 1.00 64.19 192 ASP A N 1
ATOM 1438 C CA . ASP A 1 192 ? -0.769 8.513 7.754 1.00 64.19 192 ASP A CA 1
ATOM 1439 C C . ASP A 1 192 ? -0.860 7.230 6.909 1.00 64.19 192 ASP A C 1
ATOM 1441 O O . ASP A 1 192 ? 0.106 6.766 6.299 1.00 64.19 192 ASP A O 1
ATOM 1445 N N . LEU A 1 193 ? -2.069 6.666 6.818 1.00 70.38 193 LEU A N 1
ATOM 1446 C CA . LEU A 1 193 ? -2.364 5.611 5.840 1.00 70.38 193 LEU A CA 1
ATOM 1447 C C . LEU A 1 193 ? -2.295 6.129 4.389 1.00 70.38 193 LEU A C 1
ATOM 1449 O O . LEU A 1 193 ? -2.143 5.315 3.476 1.00 70.38 193 LEU A O 1
ATOM 1453 N N . CYS A 1 194 ? -2.337 7.448 4.143 1.00 71.31 194 CYS A N 1
ATOM 1454 C CA . CYS A 1 194 ? -2.064 7.998 2.809 1.00 71.31 194 CYS A CA 1
ATOM 1455 C C . CYS A 1 194 ? -0.602 7.772 2.395 1.00 71.31 194 CYS A C 1
ATOM 1457 O O . CYS A 1 194 ? -0.322 7.657 1.199 1.00 71.31 194 CYS A O 1
ATOM 1459 N N . GLY A 1 195 ? 0.308 7.562 3.350 1.00 72.88 195 GLY A N 1
ATOM 1460 C CA . GLY A 1 195 ? 1.663 7.078 3.097 1.00 72.88 195 GLY A CA 1
ATOM 1461 C C . GLY A 1 195 ? 1.700 5.802 2.243 1.00 72.88 195 GLY A C 1
ATOM 1462 O O . GLY A 1 195 ? 2.569 5.676 1.381 1.00 72.88 195 GLY A O 1
ATOM 1463 N N . LEU A 1 196 ? 0.716 4.898 2.379 1.00 78.69 196 LEU A N 1
ATOM 1464 C CA . LEU A 1 196 ? 0.593 3.707 1.520 1.00 78.69 196 LEU A CA 1
ATOM 1465 C C . LEU A 1 196 ? 0.305 4.071 0.061 1.00 78.69 196 LEU A C 1
ATOM 1467 O O . LEU A 1 196 ? 0.852 3.458 -0.858 1.00 78.69 196 LEU A O 1
ATOM 1471 N N . VAL A 1 197 ? -0.535 5.082 -0.160 1.00 78.44 197 VAL A N 1
ATOM 1472 C CA . VAL A 1 197 ? -0.885 5.574 -1.499 1.00 78.44 197 VAL A CA 1
ATOM 1473 C C . VAL A 1 197 ? 0.339 6.208 -2.152 1.00 78.44 197 VAL A C 1
ATOM 1475 O O . VAL A 1 197 ? 0.666 5.884 -3.296 1.00 78.44 197 VAL A O 1
ATOM 1478 N N . THR A 1 198 ? 1.067 7.052 -1.416 1.00 79.75 198 THR A N 1
ATOM 1479 C CA . THR A 1 198 ? 2.316 7.667 -1.885 1.00 79.75 198 THR A CA 1
ATOM 1480 C C . THR A 1 198 ? 3.370 6.610 -2.198 1.00 79.75 198 THR A C 1
ATOM 1482 O O . THR A 1 198 ? 3.965 6.641 -3.275 1.00 79.75 198 THR A O 1
ATOM 1485 N N . LEU A 1 199 ? 3.547 5.625 -1.313 1.00 81.56 199 LEU A N 1
ATOM 1486 C CA . LEU A 1 199 ? 4.458 4.499 -1.512 1.00 81.56 199 LEU A CA 1
ATOM 1487 C C . LEU A 1 199 ? 4.117 3.715 -2.783 1.00 81.56 199 LEU A C 1
ATOM 1489 O O . LEU A 1 199 ? 4.997 3.424 -3.595 1.00 81.56 199 LEU A O 1
ATOM 1493 N N . LYS A 1 200 ? 2.833 3.409 -2.994 1.00 82.75 200 LYS A N 1
ATOM 1494 C CA . LYS A 1 200 ? 2.371 2.703 -4.189 1.00 82.75 200 LYS A CA 1
ATOM 1495 C C . LYS A 1 200 ? 2.566 3.538 -5.454 1.00 82.75 200 LYS A C 1
ATOM 1497 O O . LYS A 1 200 ? 3.041 3.016 -6.461 1.00 82.75 200 LYS A O 1
ATOM 1502 N N . ARG A 1 201 ? 2.263 4.838 -5.411 1.00 82.56 201 ARG A N 1
ATOM 1503 C CA . ARG A 1 201 ? 2.472 5.765 -6.534 1.00 82.56 201 ARG A CA 1
ATOM 1504 C C . ARG A 1 201 ? 3.950 5.860 -6.909 1.00 82.56 201 ARG A C 1
ATOM 1506 O O . ARG A 1 201 ? 4.282 5.682 -8.079 1.00 82.56 201 ARG A O 1
ATOM 1513 N N . LEU A 1 202 ? 4.827 6.079 -5.930 1.00 83.25 202 LEU A N 1
ATOM 1514 C CA . LEU A 1 202 ? 6.278 6.093 -6.123 1.00 83.25 202 LEU A CA 1
ATOM 1515 C C . LEU A 1 202 ? 6.775 4.769 -6.702 1.00 83.25 202 LEU A C 1
ATOM 1517 O O . LEU A 1 202 ? 7.532 4.774 -7.671 1.00 83.25 202 LEU A O 1
ATOM 1521 N N . GLY A 1 203 ? 6.289 3.644 -6.170 1.00 83.94 203 GLY A N 1
ATOM 1522 C CA . GLY A 1 203 ? 6.575 2.312 -6.693 1.00 83.94 203 GLY A CA 1
ATOM 1523 C C . GLY A 1 203 ? 6.193 2.172 -8.168 1.00 83.94 203 GLY A C 1
ATOM 1524 O O . GLY A 1 203 ? 7.027 1.774 -8.978 1.00 83.94 203 GLY A O 1
ATOM 1525 N N . ASN A 1 204 ? 4.971 2.559 -8.545 1.00 84.69 204 ASN A N 1
ATOM 1526 C CA . ASN A 1 204 ? 4.499 2.491 -9.933 1.00 84.69 204 ASN A CA 1
ATOM 1527 C C . ASN A 1 204 ? 5.373 3.346 -10.873 1.00 84.69 204 ASN A C 1
ATOM 1529 O O . ASN A 1 204 ? 5.750 2.899 -11.960 1.00 84.69 204 ASN A O 1
ATOM 1533 N N . VAL A 1 205 ? 5.729 4.569 -10.457 1.00 86.50 205 VAL A N 1
ATOM 1534 C CA . VAL A 1 205 ? 6.586 5.471 -11.249 1.00 86.50 205 VAL A CA 1
ATOM 1535 C C . VAL A 1 205 ? 8.004 4.907 -11.378 1.00 86.50 205 VAL A C 1
ATOM 1537 O O . VAL A 1 205 ? 8.565 4.917 -12.479 1.00 86.50 205 VAL A O 1
ATOM 1540 N N . LEU A 1 206 ? 8.572 4.373 -10.293 1.00 86.06 206 LEU A N 1
ATOM 1541 C CA . LEU A 1 206 ? 9.904 3.772 -10.278 1.00 86.06 206 LEU A CA 1
ATOM 1542 C C . LEU A 1 206 ? 9.973 2.554 -11.205 1.00 86.06 206 LEU A C 1
ATOM 1544 O O . LEU A 1 206 ? 10.854 2.492 -12.063 1.00 86.06 206 LEU A O 1
ATOM 1548 N N . VAL A 1 207 ? 9.011 1.633 -11.102 1.00 85.62 207 VAL A N 1
ATOM 1549 C CA . VAL A 1 207 ? 8.909 0.461 -11.987 1.00 85.62 207 VAL A CA 1
ATOM 1550 C C . VAL A 1 207 ? 8.783 0.901 -13.445 1.00 85.62 207 VAL A C 1
ATOM 1552 O O . VAL A 1 207 ? 9.480 0.375 -14.317 1.00 85.62 207 VAL A O 1
ATOM 1555 N N . GLY A 1 208 ? 7.965 1.918 -13.727 1.00 85.44 208 GLY A N 1
ATOM 1556 C CA . GLY A 1 208 ? 7.853 2.496 -15.066 1.00 85.44 208 GLY A CA 1
ATOM 1557 C C . GLY A 1 208 ? 9.175 3.076 -15.586 1.00 85.44 208 GLY A C 1
ATOM 1558 O O . GLY A 1 208 ? 9.515 2.890 -16.758 1.00 85.44 208 GLY A O 1
ATOM 1559 N N . ARG A 1 209 ? 9.953 3.751 -14.729 1.00 86.81 209 ARG A N 1
ATOM 1560 C CA . ARG A 1 209 ? 11.282 4.284 -15.072 1.00 86.81 209 ARG A CA 1
ATOM 1561 C C . ARG A 1 209 ? 12.286 3.161 -15.340 1.00 86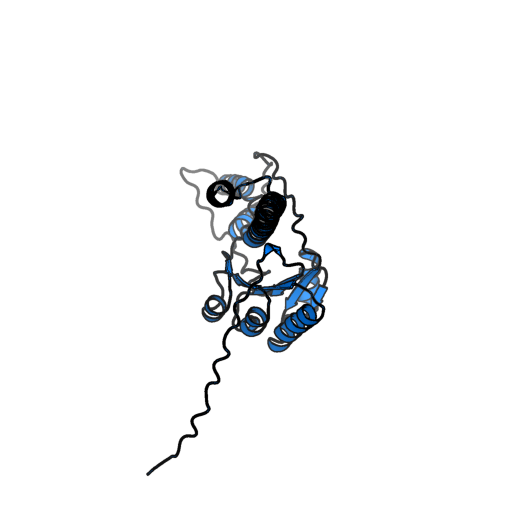.81 209 ARG A C 1
ATOM 1563 O O . ARG A 1 209 ? 12.989 3.231 -16.346 1.00 86.81 209 ARG A O 1
ATOM 1570 N N . ILE A 1 210 ? 12.302 2.113 -14.514 1.00 86.38 210 ILE A N 1
ATOM 1571 C CA . ILE A 1 210 ? 13.161 0.932 -14.701 1.00 86.38 210 ILE A CA 1
ATOM 1572 C C . ILE A 1 210 ? 12.888 0.286 -16.061 1.00 86.38 210 ILE A C 1
ATOM 1574 O O . ILE A 1 210 ? 13.820 0.091 -16.838 1.00 86.38 210 ILE A O 1
ATOM 1578 N N . HIS A 1 211 ? 11.622 0.036 -16.405 1.00 88.50 211 HIS A N 1
ATOM 1579 C CA . HIS A 1 211 ? 11.268 -0.569 -17.692 1.00 88.50 211 HIS A CA 1
ATOM 1580 C C . HIS A 1 211 ? 11.657 0.312 -18.886 1.00 88.50 211 HIS A C 1
ATOM 1582 O O . HIS A 1 211 ? 12.157 -0.197 -19.891 1.00 88.50 211 HIS A O 1
ATOM 1588 N N . LYS A 1 212 ? 11.467 1.636 -18.790 1.00 87.62 212 LYS A N 1
ATOM 1589 C CA . LYS A 1 212 ? 11.909 2.584 -19.829 1.00 87.62 212 LYS A CA 1
ATOM 1590 C C . LYS A 1 212 ? 13.429 2.558 -19.999 1.00 87.62 212 LYS A C 1
ATOM 1592 O O . LYS A 1 212 ? 13.903 2.465 -21.130 1.00 87.62 212 LYS A O 1
ATOM 1597 N N . ASN A 1 213 ? 14.175 2.592 -18.897 1.00 88.00 213 ASN A N 1
ATOM 1598 C CA . ASN A 1 213 ? 15.635 2.537 -18.908 1.00 88.00 213 ASN A CA 1
ATOM 1599 C C . ASN A 1 213 ? 16.142 1.212 -19.475 1.00 88.00 213 ASN A C 1
ATOM 1601 O O . ASN A 1 213 ? 16.972 1.217 -20.377 1.00 88.00 213 ASN A O 1
ATOM 1605 N N . TYR A 1 214 ? 15.600 0.086 -19.010 1.00 88.25 214 TYR A N 1
ATOM 1606 C CA . TYR A 1 214 ? 15.961 -1.243 -19.496 1.00 88.25 214 TYR A CA 1
ATOM 1607 C C . TYR A 1 214 ? 15.741 -1.365 -21.007 1.00 88.25 214 TYR A C 1
ATOM 1609 O O . TYR A 1 214 ? 16.653 -1.749 -21.737 1.00 88.25 214 TYR A O 1
ATOM 1617 N N . ARG A 1 215 ? 14.566 -0.952 -21.505 1.00 89.69 215 ARG A N 1
ATOM 1618 C CA . ARG A 1 215 ? 14.261 -0.962 -22.945 1.00 89.69 215 ARG A CA 1
ATOM 1619 C C . ARG A 1 215 ? 15.198 -0.061 -23.745 1.00 89.69 215 ARG A C 1
ATOM 1621 O O . ARG A 1 215 ? 15.607 -0.449 -24.835 1.00 89.69 215 ARG A O 1
ATOM 1628 N N . ALA A 1 216 ? 15.545 1.112 -23.216 1.00 88.50 216 ALA A N 1
ATOM 1629 C CA . ALA A 1 216 ? 16.488 2.019 -23.863 1.00 88.50 216 ALA A CA 1
ATOM 1630 C C . ALA A 1 216 ? 17.900 1.415 -23.936 1.00 88.50 216 ALA A C 1
ATOM 1632 O O . ALA A 1 216 ? 18.493 1.411 -25.011 1.00 88.50 216 ALA A O 1
ATOM 1633 N N . ILE A 1 217 ? 18.406 0.851 -22.833 1.00 88.44 217 ILE A N 1
ATOM 1634 C CA . ILE A 1 217 ? 19.736 0.226 -22.759 1.00 88.44 217 ILE A CA 1
ATOM 1635 C C . ILE A 1 217 ? 19.815 -0.977 -23.698 1.00 88.44 217 ILE A C 1
ATOM 1637 O O . ILE A 1 217 ? 20.712 -1.054 -24.536 1.00 88.44 217 ILE A O 1
ATOM 1641 N N . VAL A 1 218 ? 18.868 -1.913 -23.583 1.00 89.38 218 VAL A N 1
ATOM 1642 C CA . VAL A 1 218 ? 18.854 -3.129 -24.405 1.00 89.38 218 VAL A CA 1
ATOM 1643 C C . VAL A 1 218 ? 18.676 -2.776 -25.877 1.00 89.38 218 VAL A C 1
ATOM 1645 O O . VAL A 1 218 ? 19.406 -3.304 -26.713 1.00 89.38 218 VAL A O 1
ATOM 1648 N N . GLY A 1 219 ? 17.766 -1.854 -26.204 1.00 91.69 219 GLY A N 1
ATOM 1649 C CA . GLY A 1 219 ? 17.544 -1.407 -27.579 1.00 91.69 219 GLY A CA 1
ATOM 1650 C C . GLY A 1 219 ? 18.786 -0.758 -28.189 1.00 91.69 219 GLY A C 1
ATOM 1651 O O . GLY A 1 219 ? 19.202 -1.132 -29.285 1.00 91.69 219 GLY A O 1
ATOM 1652 N N . PHE A 1 220 ? 19.421 0.158 -27.457 1.00 90.56 220 PHE A N 1
ATOM 1653 C CA . PHE A 1 220 ? 20.628 0.843 -27.912 1.00 90.56 220 PHE A CA 1
ATOM 1654 C C . PHE A 1 220 ? 21.810 -0.121 -28.088 1.00 90.56 220 PHE A C 1
ATOM 1656 O O . PHE A 1 220 ? 22.448 -0.127 -29.139 1.00 90.56 220 PHE A O 1
ATOM 1663 N N . ASN A 1 221 ? 22.061 -0.999 -27.112 1.00 89.44 221 ASN A N 1
ATOM 1664 C CA . ASN A 1 221 ? 23.154 -1.972 -27.188 1.00 89.44 221 ASN A CA 1
ATOM 1665 C C . ASN A 1 221 ? 22.936 -3.002 -28.300 1.00 89.44 221 ASN A C 1
ATOM 1667 O O . ASN A 1 221 ? 23.874 -3.336 -29.019 1.00 89.44 221 ASN A O 1
ATOM 1671 N N . THR A 1 222 ? 21.698 -3.468 -28.486 1.00 91.69 222 THR A N 1
ATOM 1672 C CA . THR A 1 222 ? 21.358 -4.388 -29.582 1.00 91.69 222 THR A CA 1
ATOM 1673 C C . THR A 1 222 ? 21.606 -3.728 -30.938 1.00 91.69 222 THR A C 1
ATOM 1675 O O . THR A 1 222 ? 22.198 -4.347 -31.819 1.00 91.69 222 THR A O 1
ATOM 1678 N N . ALA A 1 223 ? 21.230 -2.454 -31.102 1.00 91.06 223 ALA A N 1
ATOM 1679 C CA . ALA A 1 223 ? 21.498 -1.705 -32.328 1.00 91.06 223 ALA A CA 1
ATOM 1680 C C . ALA A 1 223 ? 23.004 -1.550 -32.600 1.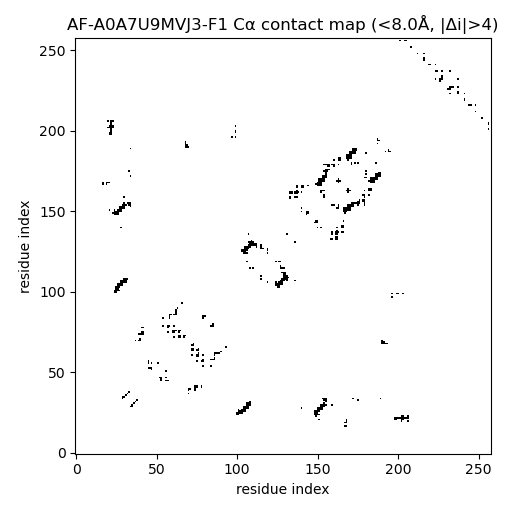00 91.06 223 ALA A C 1
ATOM 1682 O O . ALA A 1 223 ? 23.443 -1.767 -33.729 1.00 91.06 223 ALA A O 1
ATOM 1683 N N . LEU A 1 224 ? 23.806 -1.242 -31.573 1.00 90.44 224 LEU A N 1
ATOM 1684 C CA . LEU A 1 224 ? 25.265 -1.163 -31.702 1.00 90.44 224 LEU A CA 1
ATOM 1685 C C . LEU A 1 224 ? 25.884 -2.495 -32.143 1.00 90.44 224 LEU A C 1
ATOM 1687 O O . LEU A 1 224 ? 26.721 -2.506 -33.044 1.00 90.44 224 LEU A O 1
ATOM 1691 N N . ILE A 1 225 ? 25.441 -3.616 -31.562 1.00 88.69 225 ILE A N 1
ATOM 1692 C CA . ILE A 1 225 ? 25.910 -4.957 -31.942 1.00 88.69 225 ILE A CA 1
ATOM 1693 C C . ILE A 1 225 ? 25.577 -5.248 -33.410 1.00 88.69 225 ILE A C 1
ATOM 1695 O O . ILE A 1 225 ? 26.453 -5.677 -34.158 1.00 88.69 225 ILE A O 1
ATOM 1699 N N . LEU A 1 226 ? 24.342 -4.977 -33.846 1.00 91.38 226 LEU A N 1
ATOM 1700 C CA . LEU A 1 226 ? 23.920 -5.209 -35.233 1.00 91.38 226 LEU A CA 1
ATOM 1701 C C . LEU A 1 226 ? 24.716 -4.361 -36.234 1.00 91.38 226 LEU A C 1
ATOM 1703 O O . LEU A 1 226 ? 25.149 -4.873 -37.264 1.00 91.38 226 LEU A O 1
ATOM 1707 N N . LEU A 1 227 ? 24.954 -3.085 -35.923 1.00 90.19 227 LEU A N 1
ATOM 1708 C CA . LEU A 1 227 ? 25.759 -2.193 -36.762 1.00 90.19 227 LEU A CA 1
ATOM 1709 C C . LEU A 1 227 ? 27.240 -2.597 -36.796 1.00 90.19 227 LEU A C 1
ATOM 1711 O O . LEU A 1 227 ? 27.887 -2.450 -37.833 1.00 90.19 227 LEU A O 1
ATOM 1715 N N . GLY A 1 228 ? 27.767 -3.117 -35.684 1.00 88.31 228 GLY A N 1
ATOM 1716 C CA . GLY A 1 228 ? 29.121 -3.665 -35.612 1.00 88.31 228 GLY A CA 1
ATOM 1717 C C . GLY A 1 228 ? 29.282 -4.931 -36.454 1.00 88.31 228 GLY A C 1
ATOM 1718 O O . GLY A 1 228 ? 30.208 -5.023 -37.256 1.00 88.31 228 GLY A O 1
ATOM 1719 N N . VAL A 1 229 ? 28.345 -5.880 -36.340 1.00 89.62 229 VAL A N 1
ATOM 1720 C CA . VAL A 1 229 ? 28.322 -7.110 -37.156 1.00 89.62 229 VAL A CA 1
ATOM 1721 C C . VAL A 1 229 ? 28.134 -6.793 -38.642 1.00 89.62 229 VAL A C 1
ATOM 1723 O O . VAL A 1 229 ? 28.768 -7.420 -39.486 1.00 89.62 229 VAL A O 1
ATOM 1726 N N . GLY A 1 230 ? 27.313 -5.792 -38.972 1.00 89.62 230 GLY A N 1
ATOM 1727 C CA . GLY A 1 230 ? 27.114 -5.313 -40.342 1.00 89.62 230 GLY A CA 1
ATOM 1728 C C . GLY A 1 230 ? 28.303 -4.547 -40.936 1.00 89.62 230 GLY A C 1
ATOM 1729 O O . GLY A 1 230 ? 28.216 -4.103 -42.077 1.00 89.62 230 GLY A O 1
ATOM 1730 N N . GLY A 1 231 ? 29.391 -4.354 -40.180 1.00 87.19 231 GLY A N 1
ATOM 1731 C CA . GLY A 1 231 ? 30.593 -3.645 -40.631 1.00 87.19 231 GLY A CA 1
ATOM 1732 C C . GLY A 1 231 ? 30.432 -2.126 -40.759 1.00 87.19 231 GLY A C 1
ATOM 1733 O O . GLY A 1 231 ? 31.329 -1.459 -41.267 1.00 87.19 231 GLY A O 1
ATOM 1734 N N . ILE A 1 232 ? 29.306 -1.570 -40.301 1.00 89.62 232 ILE A N 1
ATOM 1735 C CA . ILE A 1 232 ? 28.989 -0.136 -40.385 1.00 89.62 232 ILE A CA 1
ATOM 1736 C C . ILE A 1 232 ? 29.685 0.636 -39.256 1.00 89.62 232 ILE A C 1
ATOM 1738 O O . ILE A 1 232 ? 30.110 1.774 -39.450 1.00 89.62 232 ILE A O 1
ATOM 1742 N N . LEU A 1 233 ? 29.817 0.023 -38.074 1.00 86.62 233 LEU A N 1
ATOM 1743 C CA . LEU A 1 233 ? 30.464 0.622 -36.906 1.00 86.62 233 LEU A CA 1
ATOM 1744 C C . LEU A 1 233 ? 31.717 -0.151 -36.497 1.00 86.62 233 LEU A C 1
ATOM 1746 O O . LEU A 1 233 ? 31.689 -1.363 -36.300 1.00 86.62 233 LEU A O 1
ATOM 1750 N N . GLN A 1 234 ? 32.817 0.573 -36.296 1.00 85.81 234 GLN A N 1
ATOM 1751 C CA . GLN A 1 234 ? 34.036 -0.000 -35.733 1.00 85.81 234 GLN A CA 1
ATOM 1752 C C . GLN A 1 234 ? 33.868 -0.293 -34.228 1.00 85.81 234 GLN A C 1
ATOM 1754 O O . GLN A 1 234 ? 33.179 0.461 -33.528 1.00 85.81 234 GLN A O 1
ATOM 1759 N N . PRO A 1 235 ? 34.542 -1.330 -33.688 1.00 82.50 235 PRO A N 1
ATOM 1760 C CA . PRO A 1 235 ? 34.440 -1.702 -32.273 1.00 82.50 235 PRO A CA 1
ATOM 1761 C C . PRO A 1 235 ? 34.774 -0.566 -31.295 1.00 82.50 235 PRO A C 1
ATOM 1763 O O . PRO A 1 235 ? 34.138 -0.440 -30.251 1.00 82.50 235 PRO A O 1
ATOM 1766 N N . THR A 1 236 ? 35.731 0.297 -31.642 1.00 86.06 236 THR A N 1
ATOM 1767 C CA . THR A 1 236 ? 36.146 1.452 -30.829 1.00 86.06 236 THR A CA 1
ATOM 1768 C C . THR A 1 236 ? 35.040 2.502 -30.710 1.00 86.06 236 THR A C 1
ATOM 1770 O O . THR A 1 236 ? 34.717 2.937 -29.605 1.00 86.06 236 THR A O 1
ATOM 1773 N N . SER A 1 237 ? 34.403 2.866 -31.827 1.00 86.00 237 SER A N 1
ATOM 1774 C CA . SER A 1 237 ? 33.256 3.782 -31.850 1.00 86.00 237 SER A CA 1
ATOM 1775 C C . SER A 1 237 ? 32.047 3.194 -31.119 1.00 86.00 237 SER A C 1
ATOM 1777 O O . SER A 1 237 ? 31.386 3.901 -30.362 1.00 86.00 237 SER A O 1
ATOM 1779 N N . SER A 1 238 ? 31.791 1.892 -31.283 1.00 86.25 238 SER A N 1
ATOM 1780 C CA . SER A 1 238 ? 30.725 1.184 -30.565 1.00 86.25 238 SER A CA 1
ATOM 1781 C C . SER A 1 238 ? 30.944 1.197 -29.047 1.00 86.25 238 SER A C 1
ATOM 1783 O O . SER A 1 238 ? 30.009 1.465 -28.293 1.00 86.25 238 SER A O 1
ATOM 1785 N N . ALA A 1 239 ? 32.174 0.945 -28.585 1.00 85.56 239 ALA A N 1
ATOM 1786 C CA . ALA A 1 239 ? 32.512 0.956 -27.162 1.00 85.56 239 ALA A CA 1
ATOM 1787 C C . ALA A 1 239 ? 32.343 2.351 -26.534 1.00 85.56 239 ALA A C 1
ATOM 1789 O O . ALA A 1 239 ? 31.802 2.475 -25.434 1.00 85.56 239 ALA A O 1
ATOM 1790 N N . LEU A 1 240 ? 32.750 3.407 -27.248 1.00 90.06 240 LEU A N 1
ATOM 1791 C CA . LEU A 1 240 ? 32.543 4.788 -26.805 1.00 90.06 240 LEU A CA 1
ATOM 1792 C C . LEU A 1 240 ? 31.051 5.120 -26.677 1.00 90.06 240 LEU A C 1
ATOM 1794 O O . LEU A 1 240 ? 30.618 5.565 -25.616 1.00 90.06 240 LEU A O 1
ATOM 1798 N N . LEU A 1 241 ? 30.255 4.840 -27.714 1.00 89.12 241 LEU A N 1
ATOM 1799 C CA . LEU A 1 241 ? 28.812 5.102 -27.713 1.00 89.12 241 LEU A CA 1
ATOM 1800 C C . LEU A 1 241 ? 28.086 4.348 -26.590 1.00 89.12 241 LEU A C 1
ATOM 1802 O O . LEU A 1 241 ? 27.241 4.928 -25.905 1.00 89.12 241 LEU A O 1
ATOM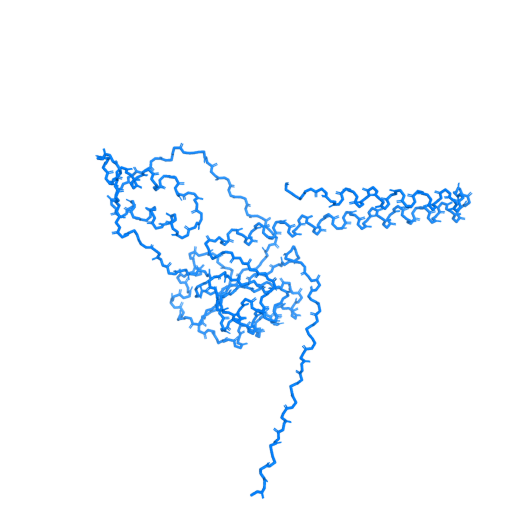 1806 N N . HIS A 1 242 ? 28.446 3.085 -26.358 1.00 87.50 242 HIS A N 1
ATOM 1807 C CA . HIS A 1 242 ? 27.911 2.280 -25.261 1.00 87.50 242 HIS A CA 1
ATOM 1808 C C . HIS A 1 242 ? 28.165 2.930 -23.890 1.00 87.50 242 HIS A C 1
ATOM 1810 O O . HIS A 1 242 ? 27.222 3.155 -23.123 1.00 87.50 242 HIS A O 1
ATOM 1816 N N . ASN A 1 243 ? 29.414 3.307 -23.602 1.00 90.12 243 ASN A N 1
ATOM 1817 C CA . ASN A 1 243 ? 29.785 3.911 -22.320 1.00 90.12 243 ASN A CA 1
ATOM 1818 C C . ASN A 1 243 ? 29.115 5.276 -22.114 1.00 90.12 243 ASN A C 1
ATOM 1820 O O . ASN A 1 243 ? 28.575 5.546 -21.040 1.00 90.12 243 ASN A O 1
ATOM 1824 N N . THR A 1 244 ? 29.077 6.115 -23.153 1.00 92.31 244 THR A N 1
ATOM 1825 C CA . THR A 1 244 ? 28.396 7.414 -23.098 1.00 92.31 244 THR A CA 1
ATOM 1826 C C . THR A 1 244 ? 26.899 7.250 -22.838 1.00 92.31 244 THR A C 1
ATOM 1828 O O . THR A 1 244 ? 26.345 7.960 -21.999 1.00 92.31 244 THR A O 1
ATOM 1831 N N . SER A 1 245 ? 26.243 6.288 -23.497 1.00 90.12 245 SER A N 1
ATOM 1832 C CA . SER A 1 245 ? 24.815 6.023 -23.274 1.00 90.12 245 SER A CA 1
ATOM 1833 C C . SER A 1 245 ? 24.527 5.547 -21.848 1.00 90.12 245 SER A C 1
ATOM 1835 O O . SER A 1 245 ? 23.563 5.998 -21.230 1.00 90.12 245 SER A O 1
ATOM 1837 N N . THR A 1 246 ? 25.404 4.710 -21.288 1.00 88.62 246 THR A N 1
ATOM 1838 C CA . THR A 1 246 ? 25.278 4.197 -19.920 1.00 88.62 246 THR A CA 1
ATOM 1839 C C . THR A 1 246 ? 25.389 5.328 -18.901 1.00 88.62 246 THR A C 1
ATOM 1841 O O . THR A 1 246 ? 24.555 5.431 -18.000 1.00 88.62 246 THR A O 1
ATOM 1844 N N . LEU A 1 247 ? 26.357 6.234 -19.080 1.00 90.25 247 LEU A N 1
ATOM 1845 C CA . LEU A 1 247 ? 26.506 7.422 -18.236 1.00 90.25 247 LEU A CA 1
ATOM 1846 C C . LEU A 1 247 ? 25.290 8.351 -18.335 1.00 90.25 247 LEU A C 1
ATOM 1848 O O . LEU A 1 247 ? 24.769 8.786 -17.311 1.00 90.25 247 LEU A O 1
ATOM 1852 N N . ALA A 1 248 ? 24.794 8.613 -19.546 1.00 89.31 248 ALA A N 1
ATOM 1853 C CA . ALA A 1 248 ? 23.635 9.479 -19.757 1.00 89.31 248 ALA A CA 1
ATOM 1854 C C . ALA A 1 248 ? 22.355 8.918 -19.109 1.00 89.31 248 ALA A C 1
ATOM 1856 O O . ALA A 1 248 ? 21.615 9.653 -18.452 1.00 89.31 248 ALA A O 1
ATOM 1857 N N . ILE A 1 249 ? 22.100 7.614 -19.254 1.00 88.31 249 ILE A N 1
ATOM 1858 C CA . ILE A 1 249 ? 20.937 6.951 -18.646 1.00 88.31 249 ILE A CA 1
ATOM 1859 C C . ILE A 1 249 ? 21.077 6.910 -17.120 1.00 88.31 249 ILE A C 1
ATOM 1861 O O . ILE A 1 249 ? 20.090 7.136 -16.418 1.00 88.31 249 ILE A O 1
ATOM 1865 N N . SER A 1 250 ? 22.287 6.694 -16.598 1.00 87.06 250 SER A N 1
ATOM 1866 C CA . SER A 1 250 ? 22.560 6.746 -15.157 1.00 87.06 250 SER A CA 1
ATOM 1867 C C . SER A 1 250 ? 22.268 8.135 -14.575 1.00 87.06 250 SER A C 1
ATOM 1869 O O . SER A 1 250 ? 21.481 8.257 -13.637 1.00 87.06 250 SER A O 1
ATOM 1871 N N . LEU A 1 251 ? 22.780 9.199 -15.207 1.00 89.00 251 LEU A N 1
ATOM 1872 C CA . LEU A 1 251 ? 22.511 10.589 -14.813 1.00 89.00 251 LEU A CA 1
ATOM 1873 C C . LEU A 1 251 ? 21.015 10.914 -14.830 1.00 89.00 251 LEU A C 1
ATOM 1875 O O . LEU A 1 251 ? 20.490 11.495 -13.883 1.00 89.00 251 LEU A O 1
ATOM 1879 N N . LYS A 1 252 ? 20.305 10.484 -15.877 1.00 86.50 252 LYS A N 1
ATOM 1880 C CA . LYS A 1 252 ? 18.853 10.668 -15.982 1.00 86.50 252 LYS A CA 1
ATOM 1881 C C . LYS A 1 252 ? 18.080 9.893 -14.910 1.00 86.50 252 LYS A C 1
ATOM 1883 O O . LYS A 1 252 ? 17.010 10.322 -14.491 1.00 86.50 252 LYS A O 1
ATOM 1888 N N . SER A 1 253 ? 18.604 8.756 -14.460 1.00 84.50 253 SER A N 1
ATOM 1889 C CA . SER A 1 253 ? 17.948 7.917 -13.451 1.00 84.50 253 SER A CA 1
ATOM 1890 C C . SER A 1 253 ? 18.000 8.515 -12.047 1.00 84.50 253 SER A C 1
ATOM 1892 O O . SER A 1 253 ? 17.102 8.227 -11.260 1.00 84.50 253 SER A O 1
ATOM 1894 N N . MET A 1 254 ? 19.000 9.360 -11.768 1.00 85.62 254 MET A N 1
ATOM 1895 C CA . MET A 1 254 ? 19.177 10.066 -10.492 1.00 85.62 254 MET A CA 1
ATOM 1896 C C . MET A 1 254 ? 18.276 11.300 -10.329 1.00 85.62 254 MET A C 1
ATOM 1898 O O . MET A 1 254 ? 18.319 11.941 -9.288 1.00 85.62 254 MET A O 1
ATOM 1902 N N . GLN A 1 255 ? 17.480 11.657 -11.341 1.00 84.06 255 GLN A N 1
ATOM 1903 C CA . GLN A 1 255 ? 16.504 12.744 -11.224 1.00 84.06 255 GLN A CA 1
ATOM 1904 C C . GLN A 1 255 ? 15.373 12.359 -10.270 1.00 84.06 255 GLN A C 1
ATOM 1906 O O . GLN A 1 255 ? 15.030 11.181 -10.158 1.00 84.06 255 GLN A O 1
ATOM 1911 N N . ASP A 1 256 ? 14.735 13.340 -9.645 1.00 77.25 256 ASP A N 1
ATOM 1912 C CA . ASP A 1 256 ? 13.625 13.069 -8.736 1.00 77.25 256 ASP A CA 1
ATOM 1913 C C . ASP A 1 256 ? 12.438 12.392 -9.451 1.00 77.25 256 ASP A C 1
ATOM 1915 O O . ASP A 1 256 ? 12.247 12.487 -10.672 1.00 77.25 256 ASP A O 1
ATOM 1919 N N . LEU A 1 257 ? 11.695 11.577 -8.697 1.00 71.31 257 LEU A N 1
ATOM 1920 C CA . LEU A 1 257 ? 10.484 10.881 -9.163 1.00 71.31 257 LEU A CA 1
ATOM 1921 C C . LEU A 1 257 ? 9.217 11.728 -8.965 1.00 71.31 257 LEU A C 1
ATOM 1923 O O . LEU A 1 257 ? 8.188 11.397 -9.560 1.00 71.31 257 LEU A O 1
ATOM 1927 N N . LEU A 1 258 ? 9.315 12.776 -8.142 1.00 59.16 258 LEU A N 1
ATOM 1928 C CA . LEU A 1 258 ? 8.282 13.742 -7.775 1.00 59.16 258 LEU A CA 1
ATOM 1929 C C . LEU A 1 258 ? 8.812 15.159 -7.980 1.00 59.16 258 LEU A C 1
ATOM 1931 O O . LEU A 1 258 ? 10.002 15.369 -7.664 1.00 59.16 258 LEU A O 1
#

Foldseek 3Di:
DDDDDDDDDPPDDPQDPLPDALLQAQEEEEECDLQVDDDQDADPDFDDPPPDDSLVVLLVLLLVLVPPQFSVNVNSVVNNVVVVNDRDNPDDDDDDDQDLNHNFYEYEYLADPVVQVVSCVVVVGPYYYYNDFLVRLLVVQLVCVVVVGQYEYEDAEPSVLSNCQSHSFYEHEPNGDPSSVVRGPYYDHSGPPCVSRVSSLLRSLLVVLVVVLVCQLCVLLVVLVVCVVVVNDDPVRSVVVNVVSVVVSVVVSPDDSD